Protein AF-0000000086682728 (afdb_homodimer)

InterPro domains:
  IPR001647 DNA-binding HTH domain, TetR-type [PF00440] (8-52)
  IPR001647 DNA-binding HTH domain, TetR-type [PR00455] (8-21)
  IPR001647 DNA-binding HTH domain, TetR-type [PR00455] (29-52)
  IPR001647 DNA-binding HTH domain, TetR-type [PS50977] (2-62)
  IPR009057 Homedomain-like superfamily [SSF46689] (3-69)
  IPR023772 DNA-binding HTH domain, TetR-type, conserved site [PS01081] (20-50)
  IPR036271 Tetracyclin repressor-like, C-terminal domain superfamily [SSF48498] (73-176)
  IPR050109 HTH-type, TetR-like transcriptional regulator [PTHR30055] (3-162)

Radius of gyration: 22.1 Å; Cα contacts (8 Å, |Δi|>4): 496; chains: 2; bounding box: 57×60×45 Å

Organism: NCBI:txid175570

Secondary structure (DSSP, 8-state):
-HHHHHHHHHHHHHHHHHH-TTT--HHHHHHHHT--HHHHTTT-SSHHHHHHHHHHHS-TTHHHHHHHHTPPTTSS-HHHHHHHHHHHHHHHHHHHHHHHHHGGG-HHHHHHHHHHHHHHT-STHHHHHHHHHHHHHHHHTTSS-TT--HHHHHHHHHHHHHHHHHHHTTSS-PPPTHHHHHHTHHHH-/-HHHHHHHHHHHHHHHHHH-TTT--HHHHHHHHT--HHHHTTT-SSHHHHHHHHHHHS-TTHHHHHHHHTPPTTSS-HHHHHHHHHHHHHHHHHHHHHHHHHGGG-HHHHHHHHHHHHHHT-STHHHHHHHHHHHHHHHHTTSS-TT--HHHHHHHHHHHHHHHHHHHTTS--PPPTHHHHHHTHHHH-

Structure (mmCIF, N/CA/C/O backbone):
data_AF-0000000086682728-model_v1
#
loop_
_entity.id
_entity.type
_entity.pdbx_description
1 polymer 'TetR family transcriptional regulator'
#
loop_
_atom_site.group_PDB
_atom_site.id
_atom_site.type_symbol
_atom_site.label_atom_id
_atom_site.label_alt_id
_atom_site.label_comp_id
_atom_site.label_asym_id
_atom_site.label_entity_id
_atom_site.label_seq_id
_atom_site.pdbx_PDB_ins_code
_atom_site.Cartn_x
_atom_site.Cartn_y
_atom_site.Cartn_z
_atom_site.occupancy
_atom_site.B_iso_or_equiv
_atom_site.auth_seq_id
_atom_site.auth_comp_id
_atom_site.auth_asym_id
_atom_site.auth_atom_id
_atom_site.pdbx_PDB_model_num
ATOM 1 N N . MET A 1 1 ? 31.094 -11.422 -17.25 1 45.88 1 MET A N 1
ATOM 2 C CA . MET A 1 1 ? 30.344 -12.07 -16.188 1 45.88 1 MET A CA 1
ATOM 3 C C . MET A 1 1 ? 29.25 -11.156 -15.664 1 45.88 1 MET A C 1
ATOM 5 O O . MET A 1 1 ? 28.109 -11.586 -15.508 1 45.88 1 MET A O 1
ATOM 9 N N . ALA A 1 2 ? 29.578 -9.812 -15.391 1 58.16 2 ALA A N 1
ATOM 10 C CA . ALA A 1 2 ? 28.688 -8.719 -14.992 1 58.16 2 ALA A CA 1
ATOM 11 C C . ALA A 1 2 ? 27.656 -8.43 -16.062 1 58.16 2 ALA A C 1
ATOM 13 O O . ALA A 1 2 ? 26.469 -8.219 -15.758 1 58.16 2 ALA A O 1
ATOM 14 N N . LEU A 1 3 ? 27.938 -8.875 -17.172 1 85.62 3 LEU A N 1
ATOM 15 C CA . LEU A 1 3 ? 27.094 -8.539 -18.312 1 85.62 3 LEU A CA 1
ATOM 16 C C . LEU A 1 3 ? 25.969 -9.555 -18.484 1 85.62 3 LEU A C 1
ATOM 18 O O . LEU A 1 3 ? 24.828 -9.188 -18.75 1 85.62 3 LEU A O 1
ATOM 22 N N . THR A 1 4 ? 26.297 -10.836 -18.125 1 91.44 4 THR A N 1
ATOM 23 C CA . THR A 1 4 ? 25.297 -11.883 -18.297 1 91.44 4 THR A CA 1
ATOM 24 C C . THR A 1 4 ? 24.234 -11.812 -17.203 1 91.44 4 THR A C 1
ATOM 26 O O . THR A 1 4 ? 23.031 -11.953 -17.484 1 91.44 4 THR A O 1
ATOM 29 N N . ARG A 1 5 ? 24.703 -11.508 -16.109 1 93.69 5 ARG A N 1
ATOM 30 C CA . ARG A 1 5 ? 23.766 -11.383 -14.992 1 93.69 5 ARG A CA 1
ATOM 31 C C . ARG A 1 5 ? 22.766 -10.258 -15.219 1 93.69 5 ARG A C 1
ATOM 33 O O . ARG A 1 5 ? 21.578 -10.406 -14.93 1 93.69 5 ARG A O 1
ATOM 40 N N . ASP A 1 6 ? 23.25 -9.211 -15.766 1 94.75 6 ASP A N 1
ATOM 41 C CA . ASP A 1 6 ? 22.406 -8.062 -16.062 1 94.75 6 ASP A CA 1
ATOM 42 C C . ASP A 1 6 ? 21.359 -8.414 -17.141 1 94.75 6 ASP A C 1
ATOM 44 O O . ASP A 1 6 ? 20.203 -8.031 -17.016 1 94.75 6 ASP A O 1
ATOM 48 N N . VAL A 1 7 ? 21.828 -9.133 -18.047 1 95.19 7 VAL A N 1
ATOM 49 C CA . VAL A 1 7 ? 20.922 -9.555 -19.125 1 95.19 7 VAL A CA 1
ATOM 50 C C . VAL A 1 7 ? 19.828 -10.461 -18.547 1 95.19 7 VAL A C 1
ATOM 52 O O . VAL A 1 7 ? 18.672 -10.352 -18.953 1 95.19 7 VAL A O 1
ATOM 55 N N . ILE A 1 8 ? 20.219 -11.273 -17.656 1 96.12 8 ILE A N 1
ATOM 56 C CA . ILE A 1 8 ? 19.266 -12.18 -17.031 1 96.12 8 ILE A CA 1
ATOM 57 C C . ILE A 1 8 ? 18.234 -11.375 -16.234 1 96.12 8 ILE A C 1
ATOM 59 O O . ILE A 1 8 ? 17.031 -11.594 -16.375 1 96.12 8 ILE A O 1
ATOM 63 N N . LEU A 1 9 ? 18.688 -10.422 -15.5 1 95.75 9 LEU A N 1
ATOM 64 C CA . LEU A 1 9 ? 17.781 -9.625 -14.688 1 95.75 9 LEU A CA 1
ATOM 65 C C . LEU A 1 9 ? 16.844 -8.797 -15.555 1 95.75 9 LEU A C 1
ATOM 67 O O . LEU A 1 9 ? 15.648 -8.703 -15.273 1 95.75 9 LEU A O 1
ATOM 71 N N . ASP A 1 10 ? 17.344 -8.25 -16.625 1 95.5 10 ASP A N 1
ATOM 72 C CA . ASP A 1 10 ? 16.516 -7.469 -17.531 1 95.5 10 ASP A CA 1
ATOM 73 C C . ASP A 1 10 ? 15.477 -8.352 -18.219 1 95.5 10 ASP A C 1
ATOM 75 O O . ASP A 1 10 ? 14.312 -7.949 -18.359 1 95.5 10 ASP A O 1
ATOM 79 N N . SER A 1 11 ? 15.859 -9.516 -18.609 1 96.44 11 SER A N 1
ATOM 80 C CA . SER A 1 11 ? 14.953 -10.469 -19.25 1 96.44 11 SER A CA 1
ATOM 81 C C . SER A 1 11 ? 13.898 -10.953 -18.266 1 96.44 11 SER A C 1
ATOM 83 O O . SER A 1 11 ? 12.719 -11.07 -18.609 1 96.44 11 SER A O 1
ATOM 85 N N . ALA A 1 12 ? 14.383 -11.227 -17.062 1 94.75 12 ALA A N 1
ATOM 86 C CA . ALA A 1 12 ? 13.453 -11.672 -16.031 1 94.75 12 ALA A CA 1
ATOM 87 C C . ALA A 1 12 ? 12.391 -10.609 -15.758 1 94.75 12 ALA A C 1
ATOM 89 O O . ALA A 1 12 ? 11.203 -10.922 -15.656 1 94.75 12 ALA A O 1
ATOM 90 N N . LEU A 1 13 ? 12.828 -9.391 -15.656 1 93.19 13 LEU A N 1
ATOM 91 C CA . LEU A 1 13 ? 11.883 -8.297 -15.445 1 93.19 13 LEU A CA 1
ATOM 92 C C . LEU A 1 13 ? 10.836 -8.266 -16.547 1 93.19 13 LEU A C 1
ATOM 94 O O . LEU A 1 13 ? 9.641 -8.133 -16.266 1 93.19 13 LEU A O 1
ATOM 98 N N . ARG A 1 14 ? 11.234 -8.406 -17.719 1 93.5 14 ARG A N 1
ATOM 99 C CA . ARG A 1 14 ? 10.32 -8.391 -18.844 1 93.5 14 ARG A CA 1
ATOM 100 C C . ARG A 1 14 ? 9.312 -9.531 -18.75 1 93.5 14 ARG A C 1
ATOM 102 O O . ARG A 1 14 ? 8.109 -9.32 -18.922 1 93.5 14 ARG A O 1
ATOM 109 N N . VAL A 1 15 ? 9.805 -10.711 -18.5 1 94.12 15 VAL A N 1
ATOM 110 C CA . VAL A 1 15 ? 8.953 -11.898 -18.422 1 94.12 15 VAL A CA 1
ATOM 111 C C . VAL A 1 15 ? 7.969 -11.758 -17.266 1 94.12 15 VAL A C 1
ATOM 113 O O . VAL A 1 15 ? 6.785 -12.062 -17.406 1 94.12 15 VAL A O 1
ATOM 116 N N . ILE A 1 16 ? 8.43 -11.273 -16.156 1 90.38 16 ILE A N 1
ATOM 117 C CA . ILE A 1 16 ? 7.602 -11.117 -14.961 1 90.38 16 ILE A CA 1
ATOM 118 C C . ILE A 1 16 ? 6.512 -10.078 -15.219 1 90.38 16 ILE A C 1
ATOM 120 O O . ILE A 1 16 ? 5.363 -10.266 -14.812 1 90.38 16 ILE A O 1
ATOM 124 N N . ARG A 1 17 ? 6.859 -9.047 -15.883 1 87.31 17 ARG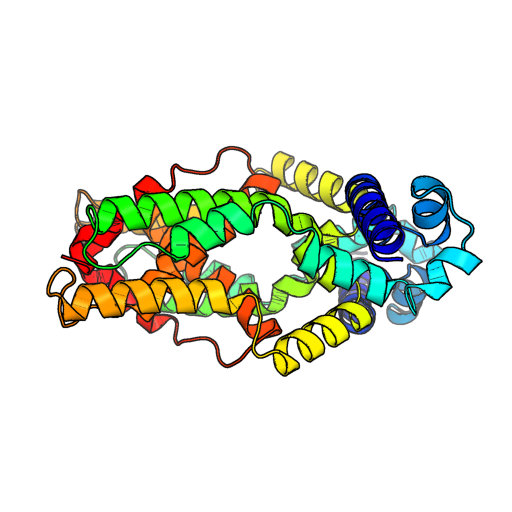 A N 1
ATOM 125 C CA . ARG A 1 17 ? 5.887 -8 -16.203 1 87.31 17 ARG A CA 1
ATOM 126 C C . ARG A 1 17 ? 4.809 -8.523 -17.141 1 87.31 17 ARG A C 1
ATOM 128 O O . ARG A 1 17 ? 3.639 -8.156 -17.016 1 87.31 17 ARG A O 1
ATOM 135 N N . GLU A 1 18 ? 5.188 -9.375 -18.016 1 88.19 18 GLU A N 1
ATOM 136 C CA . GLU A 1 18 ? 4.273 -9.883 -19.031 1 88.19 18 GLU A CA 1
ATOM 137 C C . GLU A 1 18 ? 3.4 -11.008 -18.484 1 88.19 18 GLU A C 1
ATOM 139 O O . GLU A 1 18 ? 2.191 -11.039 -18.719 1 88.19 18 GLU A O 1
ATOM 144 N N . ARG A 1 19 ? 4.016 -11.906 -17.719 1 88.06 19 ARG A N 1
ATOM 145 C CA . ARG A 1 19 ? 3.332 -13.148 -17.344 1 88.06 19 ARG A CA 1
ATOM 146 C C . ARG A 1 19 ? 2.875 -13.109 -15.891 1 88.06 19 ARG A C 1
ATOM 148 O O . ARG A 1 19 ? 1.993 -13.875 -15.492 1 88.06 19 ARG A O 1
ATOM 155 N N . GLY A 1 20 ? 3.531 -12.219 -15.18 1 86.88 20 GLY A N 1
ATOM 156 C CA . GLY A 1 20 ? 3.344 -12.273 -13.734 1 86.88 20 GLY A CA 1
ATOM 157 C C . GLY A 1 20 ? 4.328 -13.195 -13.039 1 86.88 20 GLY A C 1
ATOM 158 O O . GLY A 1 20 ? 4.805 -14.164 -13.641 1 86.88 20 GLY A O 1
ATOM 159 N N . LEU A 1 21 ? 4.551 -12.984 -11.82 1 85.12 21 LEU A N 1
ATOM 160 C CA . LEU A 1 21 ? 5.539 -13.734 -11.055 1 85.12 21 LEU A CA 1
ATOM 161 C C . LEU A 1 21 ? 5.152 -15.203 -10.953 1 85.12 21 LEU A C 1
ATOM 163 O O . LEU A 1 21 ? 6.012 -16.078 -11.047 1 85.12 21 LEU A O 1
ATOM 167 N N . ALA A 1 22 ? 3.912 -15.461 -10.828 1 80.94 22 ALA A N 1
ATOM 168 C CA . ALA A 1 22 ? 3.443 -16.828 -10.609 1 80.94 22 ALA A CA 1
ATOM 169 C C . ALA A 1 22 ? 3.668 -17.688 -11.852 1 80.94 22 ALA A C 1
ATOM 171 O O . ALA A 1 22 ? 3.951 -18.891 -11.734 1 80.94 22 ALA A O 1
ATOM 172 N N . ARG A 1 23 ? 3.705 -17.094 -13.016 1 85.69 23 ARG A N 1
ATOM 173 C CA . ARG A 1 23 ? 3.738 -17.875 -14.25 1 85.69 23 ARG A CA 1
ATOM 174 C C . ARG A 1 23 ? 5.102 -17.766 -14.922 1 85.69 23 ARG A C 1
ATOM 176 O O . ARG A 1 23 ? 5.402 -18.531 -15.844 1 85.69 23 ARG A O 1
ATOM 183 N N . ALA A 1 24 ? 5.848 -16.828 -14.469 1 89.75 24 ALA A N 1
ATOM 184 C CA . ALA A 1 24 ? 7.191 -16.703 -15.031 1 89.75 24 ALA A CA 1
ATOM 185 C C . ALA A 1 24 ? 8.047 -17.922 -14.688 1 89.75 24 ALA A C 1
ATOM 187 O O . ALA A 1 24 ? 8.18 -18.297 -13.523 1 89.75 24 ALA A O 1
ATOM 188 N N . THR A 1 25 ? 8.625 -18.562 -15.742 1 91.5 25 THR A N 1
ATOM 189 C CA . THR A 1 25 ? 9.453 -19.75 -15.523 1 91.5 25 THR A CA 1
ATOM 190 C C . THR A 1 25 ? 10.914 -19.453 -15.852 1 91.5 25 THR A C 1
ATOM 192 O O . THR A 1 25 ? 11.203 -18.516 -16.594 1 91.5 25 THR A O 1
ATOM 195 N N . THR A 1 26 ? 11.734 -20.281 -15.234 1 93.88 26 THR A N 1
ATOM 196 C CA . THR A 1 26 ? 13.156 -20.141 -15.539 1 93.88 26 THR A CA 1
ATOM 197 C C . THR A 1 26 ? 13.43 -20.469 -17 1 93.88 26 THR A C 1
ATOM 199 O O . THR A 1 26 ? 14.328 -19.891 -17.609 1 93.88 26 THR A O 1
ATOM 202 N N . LYS A 1 27 ? 12.609 -21.281 -17.547 1 95.5 27 LYS A N 1
ATOM 203 C CA . LYS A 1 27 ? 12.734 -21.609 -18.953 1 95.5 27 LYS A CA 1
ATOM 204 C C . LYS A 1 27 ? 12.469 -20.391 -19.828 1 95.5 27 LYS A C 1
ATOM 206 O O . LYS A 1 27 ? 13.242 -20.078 -20.734 1 95.5 27 LYS A O 1
ATOM 211 N N . GLU A 1 28 ? 11.438 -19.688 -19.562 1 95.88 28 GLU A N 1
ATOM 212 C CA . GLU A 1 28 ? 11.07 -18.484 -20.328 1 95.88 28 GLU A CA 1
ATOM 213 C C . GLU A 1 28 ? 12.109 -17.375 -20.141 1 95.88 28 GLU A C 1
ATOM 215 O O . GLU A 1 28 ? 12.43 -16.656 -21.078 1 95.88 28 GLU A O 1
ATOM 220 N N . ILE A 1 29 ? 12.594 -17.234 -18.906 1 96.38 29 ILE A N 1
ATOM 221 C CA . ILE A 1 29 ? 13.586 -16.203 -18.594 1 96.38 29 ILE A CA 1
ATOM 222 C C . ILE A 1 29 ? 14.883 -16.516 -19.344 1 96.38 29 ILE A C 1
ATOM 224 O O . ILE A 1 29 ? 15.484 -15.617 -19.938 1 96.38 29 ILE A O 1
ATOM 228 N N . ALA A 1 30 ? 15.258 -17.797 -19.312 1 96.94 30 ALA A N 1
ATOM 229 C CA . ALA A 1 30 ? 16.453 -18.219 -20.031 1 96.94 30 ALA A CA 1
ATOM 230 C C . ALA A 1 30 ? 16.312 -17.938 -21.531 1 96.94 30 ALA A C 1
ATOM 232 O O . ALA A 1 30 ? 17.203 -17.375 -22.156 1 96.94 30 ALA A O 1
ATOM 233 N N . LYS A 1 31 ? 15.203 -18.297 -22.047 1 97.06 31 LYS A N 1
ATOM 234 C CA . LYS A 1 31 ? 14.938 -18.078 -23.453 1 97.06 31 LYS A CA 1
ATOM 235 C C . LYS A 1 31 ? 15 -16.578 -23.797 1 97.06 31 LYS A C 1
ATOM 237 O O . LYS A 1 31 ? 15.617 -16.203 -24.797 1 97.06 31 LYS A O 1
ATOM 242 N N . ALA A 1 32 ? 14.383 -15.789 -23.031 1 96.19 32 ALA A N 1
ATOM 243 C CA . ALA A 1 32 ? 14.375 -14.344 -23.234 1 96.19 32 ALA A CA 1
ATOM 244 C C . ALA A 1 32 ? 15.789 -13.773 -23.156 1 96.19 32 ALA A C 1
ATOM 246 O O . ALA A 1 32 ? 16.094 -12.773 -23.812 1 96.19 32 ALA A O 1
ATOM 247 N N . ALA A 1 33 ? 16.641 -14.43 -22.359 1 96.31 33 ALA A N 1
ATOM 248 C CA . ALA A 1 33 ? 18.016 -13.969 -22.156 1 96.31 33 ALA A CA 1
ATOM 249 C C . ALA A 1 33 ? 18.953 -14.562 -23.203 1 96.31 33 ALA A C 1
ATOM 251 O O . ALA A 1 33 ? 20.125 -14.227 -23.25 1 96.31 33 ALA A O 1
ATOM 252 N N . GLY A 1 34 ? 18.453 -15.492 -23.984 1 96.38 34 GLY A N 1
ATOM 253 C CA . GLY A 1 34 ? 19.281 -16.156 -24.969 1 96.38 34 GLY A CA 1
ATOM 254 C C . GLY A 1 34 ? 20.234 -17.172 -24.375 1 96.38 34 GLY A C 1
ATOM 255 O O . GLY A 1 34 ? 21.359 -17.344 -24.859 1 96.38 34 GLY A O 1
ATOM 256 N N . LEU A 1 35 ? 19.75 -17.719 -23.312 1 96.44 35 LEU A N 1
ATOM 257 C CA . LEU A 1 35 ? 20.578 -18.672 -22.594 1 96.44 35 LEU A CA 1
ATOM 258 C C . LEU A 1 35 ? 19.859 -20 -22.422 1 96.44 35 LEU A C 1
ATOM 260 O O . LEU A 1 35 ? 18.641 -20.078 -22.594 1 96.44 35 LEU A O 1
ATOM 264 N N . SER A 1 36 ? 20.719 -21 -22.094 1 94.94 36 SER A N 1
ATOM 265 C CA . SER A 1 36 ? 20.125 -22.25 -21.594 1 94.94 36 SER A CA 1
ATOM 266 C C . SER A 1 36 ? 19.734 -22.125 -20.125 1 94.94 36 SER A C 1
ATOM 268 O O . SER A 1 36 ? 20.234 -21.25 -19.422 1 94.94 36 SER A O 1
ATOM 270 N N . GLU A 1 37 ? 18.828 -22.922 -19.719 1 93.94 37 GLU A N 1
ATOM 271 C CA . GLU A 1 37 ? 18.469 -22.953 -18.312 1 93.94 37 GLU A CA 1
ATOM 272 C C . GLU A 1 37 ? 19.672 -23.266 -17.438 1 93.94 37 GLU A C 1
ATOM 274 O O . GLU A 1 37 ? 19.797 -22.734 -16.328 1 93.94 37 GLU A O 1
ATOM 279 N N . ALA A 1 38 ? 20.578 -24.125 -17.953 1 93.75 38 ALA A N 1
ATOM 280 C CA . ALA A 1 38 ? 21.797 -24.484 -17.219 1 93.75 38 ALA A CA 1
ATOM 281 C C . ALA A 1 38 ? 22.672 -23.25 -17 1 93.75 38 ALA A C 1
ATOM 283 O O . ALA A 1 38 ? 23.234 -23.047 -15.922 1 93.75 38 ALA A O 1
ATOM 284 N N . ALA A 1 39 ? 22.828 -22.516 -17.969 1 93.75 39 ALA A N 1
ATOM 285 C CA . ALA A 1 39 ? 23.625 -21.297 -17.906 1 93.75 39 ALA A CA 1
ATOM 286 C C . ALA A 1 39 ? 23.031 -20.297 -16.922 1 93.75 39 ALA A C 1
ATOM 288 O O . ALA A 1 39 ? 23.766 -19.578 -16.234 1 93.75 39 ALA A O 1
ATOM 289 N N . LEU A 1 40 ? 21.672 -20.219 -16.922 1 94.38 40 LEU A N 1
ATOM 290 C CA . LEU A 1 40 ? 20.969 -19.344 -16 1 94.38 40 LEU A CA 1
ATOM 291 C C . LEU A 1 40 ? 21.344 -19.656 -14.562 1 94.38 40 LEU A C 1
ATOM 293 O O . LEU A 1 40 ? 21.578 -18.75 -13.766 1 94.38 40 LEU A O 1
ATOM 297 N N . TYR A 1 41 ? 21.547 -20.906 -14.281 1 92.31 41 TYR A N 1
ATOM 298 C CA . TYR A 1 41 ? 21.75 -21.344 -12.914 1 92.31 41 TYR A CA 1
ATOM 299 C C . TYR A 1 41 ? 23.219 -21.234 -12.516 1 92.31 41 TYR A C 1
ATOM 301 O O . TYR A 1 41 ? 23.578 -21.453 -11.359 1 92.31 41 TYR A O 1
ATOM 309 N N . LYS A 1 42 ? 24.094 -20.906 -13.414 1 94.31 42 LYS A N 1
ATOM 310 C CA . LYS A 1 42 ? 25.469 -20.531 -13.086 1 94.31 42 LYS A CA 1
ATOM 311 C C . LYS A 1 42 ? 25.516 -19.188 -12.367 1 94.31 42 LYS A C 1
ATOM 313 O O . LYS A 1 42 ? 26.469 -18.891 -11.641 1 94.31 42 LYS A O 1
ATOM 318 N N . HIS A 1 43 ? 24.469 -18.469 -12.562 1 94.06 43 HIS A N 1
ATOM 319 C CA . HIS A 1 43 ? 24.453 -17.109 -12.023 1 94.06 43 HIS A CA 1
ATOM 320 C C . HIS A 1 43 ? 23.469 -16.969 -10.875 1 94.06 43 HIS A C 1
ATOM 322 O O . HIS A 1 43 ? 23.625 -16.109 -10.008 1 94.06 43 HIS A O 1
ATOM 328 N N . PHE A 1 44 ? 22.438 -17.766 -10.945 1 94.12 44 PHE A N 1
ATOM 329 C CA . PHE A 1 44 ? 21.422 -17.719 -9.906 1 94.12 44 PHE A CA 1
ATOM 330 C C . PHE A 1 44 ? 21.094 -19.109 -9.391 1 94.12 44 PHE A C 1
ATOM 332 O O . PHE A 1 44 ? 20.984 -20.062 -10.172 1 94.12 44 PHE A O 1
ATOM 339 N N . THR A 1 45 ? 20.891 -19.203 -8.102 1 90.19 45 THR A N 1
ATOM 340 C CA . THR A 1 45 ? 20.703 -20.484 -7.445 1 90.19 45 THR A CA 1
ATOM 341 C C . THR A 1 45 ? 19.297 -21.031 -7.738 1 90.19 45 THR A C 1
ATOM 343 O O . THR A 1 45 ? 19.109 -22.25 -7.824 1 90.19 45 THR A O 1
ATOM 346 N N . ASP A 1 46 ? 18.312 -20.203 -7.832 1 87.5 46 ASP A N 1
ATOM 347 C CA . ASP A 1 46 ? 16.922 -20.609 -8.062 1 87.5 46 ASP A CA 1
ATOM 348 C C . ASP A 1 46 ? 16.078 -19.438 -8.547 1 87.5 46 ASP A C 1
ATOM 350 O O . ASP A 1 46 ? 16.594 -18.328 -8.727 1 87.5 46 ASP A O 1
ATOM 354 N N . LYS A 1 47 ? 14.883 -19.656 -8.836 1 86.25 47 LYS A N 1
ATOM 355 C CA . LYS A 1 47 ? 13.945 -18.656 -9.344 1 86.25 47 LYS A CA 1
ATOM 356 C C . LYS A 1 47 ? 13.758 -17.516 -8.344 1 86.25 47 LYS A C 1
ATOM 358 O O . LYS A 1 47 ? 13.672 -16.359 -8.734 1 86.25 47 LYS A O 1
ATOM 363 N N . ALA A 1 48 ? 13.773 -17.875 -7.051 1 85.38 48 ALA A N 1
ATOM 364 C CA . ALA A 1 48 ? 13.602 -16.844 -6.016 1 85.38 48 ALA A CA 1
ATOM 365 C C . ALA A 1 48 ? 14.75 -15.844 -6.043 1 85.38 48 ALA A C 1
ATOM 367 O O . ALA A 1 48 ? 14.523 -14.633 -5.918 1 85.38 48 ALA A O 1
ATOM 368 N N . ALA A 1 49 ? 15.875 -16.328 -6.273 1 88.88 49 ALA A N 1
ATOM 369 C CA . ALA A 1 49 ? 17.047 -15.469 -6.328 1 88.88 49 ALA A CA 1
ATOM 370 C C . ALA A 1 49 ? 16.984 -14.523 -7.523 1 88.88 49 ALA A C 1
ATOM 372 O O . ALA A 1 49 ? 17.406 -13.367 -7.434 1 88.88 49 ALA A O 1
ATOM 373 N N . ILE A 1 50 ? 16.469 -15.023 -8.586 1 91.62 50 ILE A N 1
ATOM 374 C CA . ILE A 1 50 ? 16.297 -14.188 -9.773 1 91.62 50 ILE A CA 1
ATOM 375 C C . ILE A 1 50 ? 15.312 -13.062 -9.477 1 91.62 50 ILE A C 1
ATOM 377 O O . ILE A 1 50 ? 15.586 -11.898 -9.758 1 91.62 50 ILE A O 1
ATOM 381 N N . PHE A 1 51 ? 14.234 -13.375 -8.898 1 88.12 51 PHE A N 1
ATOM 382 C CA . PHE A 1 51 ? 13.195 -12.398 -8.609 1 88.12 51 PHE A CA 1
ATOM 383 C C . PHE A 1 51 ? 13.703 -11.352 -7.617 1 88.12 51 PHE A C 1
ATOM 385 O O . PHE A 1 51 ? 13.453 -10.156 -7.785 1 88.12 51 PHE A O 1
ATOM 392 N N . LEU A 1 52 ? 14.406 -11.805 -6.641 1 86.69 52 LEU A N 1
ATOM 393 C CA . LEU A 1 52 ? 14.969 -10.891 -5.656 1 86.69 52 LEU A CA 1
ATOM 394 C C . LEU A 1 52 ? 15.977 -9.953 -6.305 1 86.69 52 LEU A C 1
ATOM 396 O O . LEU A 1 52 ? 16.031 -8.766 -5.973 1 86.69 52 LEU A O 1
ATOM 400 N N . GLY A 1 53 ? 16.688 -10.477 -7.227 1 88.5 53 GLY A N 1
ATOM 401 C CA . GLY A 1 53 ? 17.609 -9.641 -7.988 1 88.5 53 GLY A CA 1
ATOM 402 C C . GLY A 1 53 ? 16.891 -8.562 -8.789 1 88.5 53 GLY A C 1
ATOM 403 O O . GLY A 1 53 ? 17.344 -7.406 -8.812 1 88.5 53 GLY A O 1
ATOM 404 N N . VAL A 1 54 ? 15.812 -8.969 -9.453 1 90.12 54 VAL A N 1
ATOM 405 C CA . VAL A 1 54 ? 15.016 -8.008 -10.211 1 90.12 54 VAL A CA 1
ATOM 406 C C . VAL A 1 54 ? 14.492 -6.918 -9.273 1 90.12 54 VAL A C 1
ATOM 408 O O . VAL A 1 54 ? 14.648 -5.727 -9.555 1 90.12 54 VAL A O 1
ATOM 411 N N . LEU A 1 55 ? 13.953 -7.301 -8.164 1 86.06 55 LEU A N 1
ATOM 412 C CA . LEU A 1 55 ? 13.367 -6.375 -7.203 1 86.06 55 LEU A CA 1
ATOM 413 C C . LEU A 1 55 ? 14.414 -5.406 -6.672 1 86.06 55 LEU A C 1
ATOM 415 O O . LEU A 1 55 ? 14.156 -4.207 -6.551 1 86.06 55 LEU A O 1
ATOM 419 N N . GLN A 1 56 ? 15.594 -5.832 -6.461 1 84.5 56 GLN A N 1
ATOM 420 C CA . GLN A 1 56 ? 16.625 -5.047 -5.801 1 84.5 56 GLN A CA 1
ATOM 421 C C . GLN A 1 56 ? 17.391 -4.188 -6.809 1 84.5 56 GLN A C 1
ATOM 423 O O . GLN A 1 56 ? 17.828 -3.086 -6.477 1 84.5 56 GLN A O 1
ATOM 428 N N . GLU A 1 57 ? 17.453 -4.684 -8.055 1 88.44 57 GLU A N 1
ATOM 429 C CA . GLU A 1 57 ? 18.406 -4.051 -8.945 1 88.44 57 GLU A CA 1
ATOM 430 C C . GLU A 1 57 ? 17.719 -3.455 -10.172 1 88.44 57 GLU A C 1
ATOM 432 O O . GLU A 1 57 ? 18.312 -2.65 -10.891 1 88.44 57 GLU A O 1
ATOM 437 N N . ARG A 1 58 ? 16.531 -3.883 -10.422 1 87.25 58 ARG A N 1
ATOM 438 C CA . ARG A 1 58 ? 15.867 -3.426 -11.641 1 87.25 58 ARG A CA 1
ATOM 439 C C . ARG A 1 58 ? 14.578 -2.68 -11.32 1 87.25 58 ARG A C 1
ATOM 441 O O . ARG A 1 58 ? 13.727 -2.492 -12.195 1 87.25 58 ARG A O 1
ATOM 448 N N . SER A 1 59 ? 14.461 -2.311 -10.055 1 84.25 59 SER A N 1
ATOM 449 C CA . SER A 1 59 ? 13.266 -1.548 -9.688 1 84.25 59 SER A CA 1
ATOM 450 C C . SER A 1 59 ? 13.227 -0.208 -10.414 1 84.25 59 SER A C 1
ATOM 452 O O . SER A 1 59 ? 14.086 0.648 -10.203 1 84.25 59 SER A O 1
ATOM 454 N N . PRO A 1 60 ? 12.266 0 -11.25 1 81 60 PRO A N 1
ATOM 455 C CA . PRO A 1 60 ? 12.18 1.271 -11.977 1 81 60 PRO A CA 1
ATOM 456 C C . PRO A 1 60 ? 11.875 2.453 -11.055 1 81 60 PRO A C 1
ATOM 458 O O . PRO A 1 60 ? 11.125 2.311 -10.086 1 81 60 PRO A O 1
ATOM 461 N N . GLY A 1 61 ? 12.461 3.57 -11.367 1 84.69 61 GLY A N 1
ATOM 462 C CA . GLY A 1 61 ? 12.133 4.797 -10.656 1 84.69 61 GLY A CA 1
ATOM 463 C C . GLY A 1 61 ? 12.898 4.957 -9.352 1 84.69 61 GLY A C 1
ATOM 464 O O . GLY A 1 61 ? 12.695 5.93 -8.625 1 84.69 61 GLY A O 1
ATOM 465 N N . PHE A 1 62 ? 13.773 4 -9.055 1 87.81 62 PHE A N 1
ATOM 466 C CA . PHE A 1 62 ? 14.492 4.082 -7.789 1 87.81 62 PHE A CA 1
ATOM 467 C C . PHE A 1 62 ? 15.477 5.246 -7.805 1 87.81 62 PHE A C 1
ATOM 469 O O . PHE A 1 62 ? 15.594 5.984 -6.82 1 87.81 62 PHE A O 1
ATOM 476 N N . ARG A 1 63 ? 16.156 5.441 -8.906 1 89.94 63 ARG A N 1
ATOM 477 C CA . ARG A 1 63 ? 17.188 6.473 -8.992 1 89.94 63 ARG A CA 1
ATOM 478 C C . ARG A 1 63 ? 16.594 7.863 -8.836 1 89.94 63 ARG A C 1
ATOM 480 O O . ARG A 1 63 ? 17.047 8.656 -8.008 1 89.94 63 ARG A O 1
ATOM 487 N N . PRO A 1 64 ? 15.508 8.18 -9.57 1 93.75 64 PRO A N 1
ATOM 488 C CA . PRO A 1 64 ? 14.891 9.492 -9.352 1 93.75 64 PRO A CA 1
ATOM 489 C C . PRO A 1 64 ? 14.445 9.703 -7.906 1 93.75 64 PRO A C 1
ATOM 491 O O . PRO A 1 64 ? 14.586 10.805 -7.371 1 93.75 64 PRO A O 1
ATOM 494 N N . LEU A 1 65 ? 13.93 8.688 -7.27 1 95.94 65 LEU A N 1
ATOM 495 C CA . LEU A 1 65 ? 13.508 8.805 -5.879 1 95.94 65 LEU A CA 1
ATOM 496 C C . LEU A 1 65 ? 14.703 9.023 -4.965 1 95.94 65 LEU A C 1
ATOM 498 O O . LEU A 1 65 ? 14.68 9.898 -4.098 1 95.94 65 LEU A O 1
ATOM 502 N N . ARG A 1 66 ? 15.727 8.242 -5.195 1 94.75 66 ARG A N 1
ATOM 503 C CA . ARG A 1 66 ? 16.953 8.398 -4.422 1 94.75 66 ARG A CA 1
ATOM 504 C C . ARG A 1 66 ? 17.516 9.812 -4.562 1 94.75 66 ARG A C 1
ATOM 506 O O . ARG A 1 66 ? 17.906 10.43 -3.572 1 94.75 66 ARG A O 1
ATOM 513 N N . ASP A 1 67 ? 17.516 10.328 -5.766 1 95.62 67 ASP A N 1
ATOM 514 C CA . ASP A 1 67 ? 18.031 11.672 -6.027 1 95.62 67 ASP A CA 1
ATOM 515 C C . ASP A 1 67 ? 17.172 12.727 -5.332 1 95.62 67 ASP A C 1
ATOM 517 O O . ASP A 1 67 ? 17.703 13.688 -4.766 1 95.62 67 ASP A O 1
ATOM 521 N N . ALA A 1 68 ? 15.867 12.547 -5.371 1 96.94 68 ALA A N 1
ATOM 522 C CA . ALA A 1 68 ? 14.969 13.484 -4.711 1 96.94 68 ALA A CA 1
ATOM 523 C C . ALA A 1 68 ? 15.188 13.492 -3.201 1 96.94 68 ALA A C 1
ATOM 525 O O . ALA A 1 68 ? 15.133 14.547 -2.562 1 96.94 68 ALA A O 1
ATOM 526 N N . LEU A 1 69 ? 15.492 12.32 -2.646 1 97.25 69 LEU A N 1
ATOM 527 C CA . LEU A 1 69 ? 15.664 12.18 -1.205 1 97.25 69 LEU A CA 1
ATOM 528 C C . LEU A 1 69 ? 17.031 12.688 -0.768 1 97.25 69 LEU A C 1
ATOM 530 O O . LEU A 1 69 ? 17.266 12.922 0.42 1 97.25 69 LEU A O 1
ATOM 534 N N . ALA A 1 70 ? 17.922 12.844 -1.703 1 96.44 70 ALA A N 1
ATOM 535 C CA . ALA A 1 70 ? 19.281 13.266 -1.411 1 96.44 70 ALA A CA 1
ATOM 536 C C . ALA A 1 70 ? 19.406 14.789 -1.433 1 96.44 70 ALA A C 1
ATOM 538 O O . ALA A 1 70 ? 20.516 15.336 -1.378 1 96.44 70 ALA A O 1
ATOM 539 N N . VAL A 1 71 ? 18.297 15.477 -1.539 1 96.19 71 VAL A N 1
ATOM 540 C CA . VAL A 1 71 ? 18.297 16.938 -1.562 1 96.19 71 VAL A CA 1
ATOM 541 C C . VAL A 1 71 ? 19 17.484 -0.319 1 96.19 71 VAL A C 1
ATOM 543 O O . VAL A 1 71 ? 18.828 16.938 0.778 1 96.19 71 VAL A O 1
ATOM 546 N N . ARG A 1 72 ? 19.734 18.516 -0.489 1 96.12 72 ARG A N 1
ATOM 547 C CA . ARG A 1 72 ? 20.484 19.125 0.603 1 96.12 72 ARG A CA 1
ATO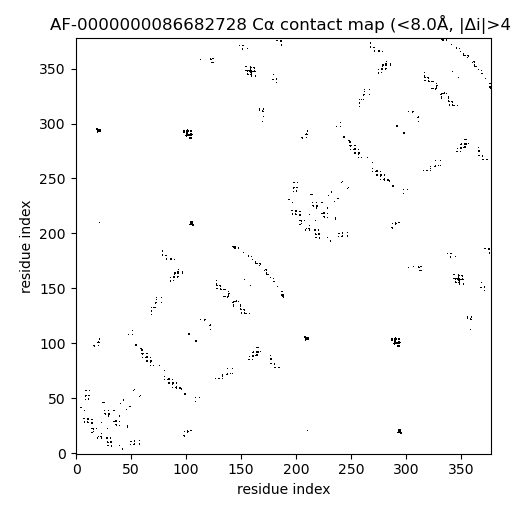M 548 C C . ARG A 1 72 ? 19.578 19.984 1.474 1 96.12 72 ARG A C 1
ATOM 550 O O . ARG A 1 72 ? 18.922 20.906 0.977 1 96.12 72 ARG A O 1
ATOM 557 N N . PRO A 1 73 ? 19.562 19.641 2.746 1 97.62 73 PRO A N 1
ATOM 558 C CA . PRO A 1 73 ? 18.812 20.547 3.621 1 97.62 73 PRO A CA 1
ATOM 559 C C . PRO A 1 73 ? 19.266 22 3.482 1 97.62 73 PRO A C 1
ATOM 561 O O . PRO A 1 73 ? 20.453 22.266 3.316 1 97.62 73 PRO A O 1
ATOM 564 N N . GLY A 1 74 ? 18.359 22.875 3.553 1 97.62 74 GLY A N 1
ATOM 565 C CA . GLY A 1 74 ? 18.672 24.281 3.434 1 97.62 74 GLY A CA 1
ATOM 566 C C . GLY A 1 74 ? 18.578 24.797 2.008 1 97.62 74 GLY A C 1
ATOM 567 O O . GLY A 1 74 ? 18.656 26 1.771 1 97.62 74 GLY A O 1
ATOM 568 N N . SER A 1 75 ? 18.359 23.844 1.073 1 96.88 75 SER A N 1
ATOM 569 C CA . SER A 1 75 ? 18.266 24.219 -0.332 1 96.88 75 SER A CA 1
ATOM 570 C C . SER A 1 75 ? 16.812 24.312 -0.79 1 96.88 75 SER A C 1
ATOM 572 O O . SER A 1 75 ? 15.977 23.531 -0.361 1 96.88 75 SER A O 1
ATOM 574 N N . ALA A 1 76 ? 16.5 25.359 -1.628 1 96.75 76 ALA A N 1
ATOM 575 C CA . ALA A 1 76 ? 15.148 25.562 -2.141 1 96.75 76 ALA A CA 1
ATOM 576 C C . ALA A 1 76 ? 14.141 25.688 -1 1 96.75 76 ALA A C 1
ATOM 578 O O . ALA A 1 76 ? 14.5 26.094 0.108 1 96.75 76 ALA A O 1
ATOM 579 N N . THR A 1 77 ? 12.883 25.562 -1.321 1 97.5 77 THR A N 1
ATOM 580 C CA . THR A 1 77 ? 11.875 25.594 -0.267 1 97.5 77 THR A CA 1
ATOM 581 C C . THR A 1 77 ? 11.547 24.188 0.221 1 97.5 77 THR A C 1
ATOM 583 O O . THR A 1 77 ? 11.586 23.234 -0.556 1 97.5 77 THR A O 1
ATOM 586 N N . VAL A 1 78 ? 11.266 24.062 1.481 1 98.19 78 VAL A N 1
ATOM 587 C CA . VAL A 1 78 ? 10.883 22.781 2.045 1 98.19 78 VAL A CA 1
ATOM 588 C C . VAL A 1 78 ? 9.672 22.219 1.304 1 98.19 78 VAL A C 1
ATOM 590 O O . VAL A 1 78 ? 9.648 21.047 0.934 1 98.19 78 VAL A O 1
ATOM 593 N N . ALA A 1 79 ? 8.688 23.078 1.044 1 97 79 ALA A N 1
ATOM 594 C CA . ALA A 1 79 ? 7.48 22.672 0.342 1 97 79 ALA A CA 1
ATOM 595 C C . ALA A 1 79 ? 7.805 22.156 -1.06 1 97 79 ALA A C 1
ATOM 597 O O . ALA A 1 79 ? 7.262 21.141 -1.5 1 97 79 ALA A O 1
ATOM 598 N N . GLY A 1 80 ? 8.648 22.859 -1.762 1 97.25 80 GLY A N 1
ATOM 599 C CA . GLY A 1 80 ? 9.07 22.438 -3.086 1 97.25 80 GLY A CA 1
ATOM 600 C C . GLY A 1 80 ? 9.789 21.094 -3.076 1 97.25 80 GLY A C 1
ATOM 601 O O . GLY A 1 80 ? 9.531 20.234 -3.922 1 97.25 80 GLY A O 1
ATOM 602 N N . ASN A 1 81 ? 10.719 20.922 -2.123 1 98.19 81 ASN A N 1
ATOM 603 C CA . ASN A 1 81 ? 11.438 19.672 -1.985 1 98.19 81 ASN A CA 1
ATOM 604 C C . ASN A 1 81 ? 10.5 18.516 -1.656 1 98.19 81 ASN A C 1
ATOM 606 O O . ASN A 1 81 ? 10.617 17.422 -2.223 1 98.19 81 ASN A O 1
ATOM 610 N N . LEU A 1 82 ? 9.531 18.766 -0.763 1 98.38 82 LEU A N 1
ATOM 611 C CA . LEU A 1 82 ? 8.547 17.75 -0.411 1 98.38 82 LEU A CA 1
ATOM 612 C C . LEU A 1 82 ? 7.727 17.344 -1.629 1 98.38 82 LEU A C 1
ATOM 614 O O . LEU A 1 82 ? 7.457 16.156 -1.833 1 98.38 82 LEU A O 1
ATOM 618 N N . THR A 1 83 ? 7.363 18.297 -2.436 1 97.94 83 THR A N 1
ATOM 619 C CA . THR A 1 83 ? 6.586 18.016 -3.637 1 97.94 83 THR A CA 1
ATOM 620 C C . THR A 1 83 ? 7.395 17.172 -4.621 1 97.94 83 THR A C 1
ATOM 622 O O . THR A 1 83 ? 6.887 16.203 -5.184 1 97.94 83 THR A O 1
ATOM 625 N N . ALA A 1 84 ? 8.656 17.5 -4.809 1 97.62 84 ALA A N 1
ATOM 626 C CA . ALA A 1 84 ? 9.523 16.734 -5.695 1 97.62 84 ALA A CA 1
ATOM 627 C C . ALA A 1 84 ? 9.68 15.297 -5.207 1 97.62 84 ALA A C 1
ATOM 629 O O . ALA A 1 84 ? 9.641 14.352 -6.004 1 97.62 84 ALA A O 1
ATOM 630 N N . ILE A 1 85 ? 9.852 15.148 -3.939 1 98.12 85 ILE A N 1
ATOM 631 C CA . ILE A 1 85 ? 9.984 13.82 -3.346 1 98.12 85 ILE A CA 1
ATOM 632 C C . ILE A 1 85 ? 8.688 13.039 -3.525 1 98.12 85 ILE A C 1
ATOM 634 O O . ILE A 1 85 ? 8.711 11.867 -3.91 1 98.12 85 ILE A O 1
ATOM 638 N N . ALA A 1 86 ? 7.559 13.703 -3.266 1 98.19 86 ALA A N 1
ATOM 639 C CA . ALA A 1 86 ? 6.258 13.055 -3.402 1 98.19 86 ALA A CA 1
ATOM 640 C C . ALA A 1 86 ? 6.02 12.602 -4.84 1 98.19 86 ALA A C 1
ATOM 642 O O . ALA A 1 86 ? 5.508 11.508 -5.078 1 98.19 86 ALA A O 1
ATOM 643 N N . VAL A 1 87 ? 6.375 13.414 -5.785 1 97 87 VAL A N 1
ATOM 644 C CA . VAL A 1 87 ? 6.215 13.086 -7.195 1 97 87 VAL A CA 1
ATOM 645 C C . VAL A 1 87 ? 7.086 11.883 -7.551 1 97 87 VAL A C 1
ATOM 647 O O . VAL A 1 87 ? 6.613 10.922 -8.164 1 97 87 VAL A O 1
ATOM 650 N N . ALA A 1 88 ? 8.336 11.883 -7.148 1 96.75 88 ALA A N 1
ATOM 651 C CA . ALA A 1 88 ? 9.258 10.781 -7.414 1 96.75 88 ALA A CA 1
ATOM 652 C C . ALA A 1 88 ? 8.789 9.5 -6.73 1 96.75 88 ALA A C 1
ATOM 654 O O . ALA A 1 88 ? 8.852 8.422 -7.316 1 96.75 88 ALA A O 1
ATOM 655 N N . ALA A 1 89 ? 8.32 9.648 -5.508 1 97.12 89 ALA A N 1
ATOM 656 C CA . ALA A 1 89 ? 7.832 8.5 -4.758 1 97.12 89 ALA A CA 1
ATOM 657 C C . ALA A 1 89 ? 6.609 7.879 -5.434 1 97.12 89 ALA A C 1
ATOM 659 O O . ALA A 1 89 ? 6.516 6.66 -5.57 1 97.12 89 ALA A O 1
ATOM 660 N N . SER A 1 90 ? 5.68 8.742 -5.859 1 95.75 90 SER A N 1
ATOM 661 C CA . SER A 1 90 ? 4.48 8.266 -6.535 1 95.75 90 SER A CA 1
ATOM 662 C C . SER A 1 90 ? 4.828 7.48 -7.797 1 95.75 90 SER A C 1
ATOM 664 O O . SER A 1 90 ? 4.266 6.414 -8.047 1 95.75 90 SER A O 1
ATOM 666 N N . ALA A 1 91 ? 5.742 7.965 -8.547 1 93.19 91 ALA A N 1
ATOM 667 C CA . ALA A 1 91 ? 6.18 7.281 -9.766 1 93.19 91 ALA A CA 1
ATOM 668 C C . ALA A 1 91 ? 6.84 5.945 -9.438 1 93.19 91 ALA A C 1
ATOM 670 O O . ALA A 1 91 ? 6.543 4.93 -10.07 1 93.19 91 ALA A O 1
ATOM 671 N N . PHE A 1 92 ? 7.664 5.941 -8.477 1 94.19 92 PHE A N 1
ATOM 672 C CA . PHE A 1 92 ? 8.375 4.746 -8.039 1 94.19 92 PHE A CA 1
ATOM 673 C C . PHE A 1 92 ? 7.391 3.678 -7.57 1 94.19 92 PHE A C 1
ATOM 675 O O . PHE A 1 92 ? 7.461 2.527 -8.008 1 94.19 92 PHE A O 1
ATOM 682 N N . TYR A 1 93 ? 6.484 4.055 -6.703 1 94.06 93 TYR A N 1
ATOM 683 C CA . TYR A 1 93 ? 5.508 3.105 -6.18 1 94.06 93 TYR A CA 1
ATOM 684 C C . TYR A 1 93 ? 4.609 2.58 -7.289 1 94.06 93 TYR A C 1
ATOM 686 O O . TYR A 1 93 ? 4.316 1.383 -7.352 1 94.06 93 TYR A O 1
ATOM 694 N N . GLY A 1 94 ? 4.152 3.455 -8.133 1 90.5 94 GLY A N 1
ATOM 695 C CA . GLY A 1 94 ? 3.297 3.055 -9.242 1 90.5 94 GLY A CA 1
ATOM 696 C C . GLY A 1 94 ? 3.93 2.006 -10.133 1 90.5 94 GLY A C 1
ATOM 697 O O . GLY A 1 94 ? 3.27 1.046 -10.539 1 90.5 94 GLY A O 1
ATOM 698 N N . GLU A 1 95 ? 5.184 2.102 -10.352 1 87.81 95 GLU A N 1
ATOM 699 C CA . GLU A 1 95 ? 5.891 1.204 -11.258 1 87.81 95 GLU A CA 1
ATOM 700 C C . GLU A 1 95 ? 6.23 -0.119 -10.578 1 87.81 95 GLU A C 1
ATOM 702 O O . GLU A 1 95 ? 6.359 -1.149 -11.242 1 87.81 95 GLU A O 1
ATOM 707 N N . ASN A 1 96 ? 6.289 -0.08 -9.281 1 90 96 ASN A N 1
ATOM 708 C CA . ASN A 1 96 ? 6.863 -1.243 -8.617 1 90 96 ASN A CA 1
ATOM 709 C C . ASN A 1 96 ? 5.797 -2.053 -7.879 1 90 96 ASN A C 1
ATOM 711 O O . ASN A 1 96 ? 6.047 -3.189 -7.473 1 90 96 ASN A O 1
ATOM 715 N N . PHE A 1 97 ? 4.602 -1.608 -7.789 1 87 97 PHE A N 1
ATOM 716 C CA . PHE A 1 97 ? 3.572 -2.283 -7.008 1 87 97 PHE A CA 1
ATOM 717 C C . PHE A 1 97 ? 3.322 -3.689 -7.543 1 87 97 PHE A C 1
ATOM 719 O O . PHE A 1 97 ? 3.262 -4.648 -6.773 1 87 97 PHE A O 1
ATOM 726 N N . PRO A 1 98 ? 3.268 -3.891 -8.852 1 84.06 98 PRO A N 1
ATOM 727 C CA . PRO A 1 98 ? 3.047 -5.258 -9.328 1 84.06 98 PRO A CA 1
ATOM 728 C C . PRO A 1 98 ? 4.168 -6.211 -8.922 1 84.06 98 PRO A C 1
ATOM 730 O O . PRO A 1 98 ? 3.914 -7.379 -8.617 1 84.06 98 PRO A O 1
ATOM 733 N N . LEU A 1 99 ? 5.355 -5.715 -8.898 1 85.81 99 LEU A N 1
ATOM 734 C CA . LEU A 1 99 ? 6.488 -6.547 -8.508 1 85.81 99 LEU A CA 1
ATOM 735 C C . LEU A 1 99 ? 6.457 -6.84 -7.012 1 85.81 99 LEU A C 1
ATOM 737 O O . LEU A 1 99 ? 6.504 -8 -6.602 1 85.81 99 LEU A O 1
ATOM 741 N N . VAL A 1 100 ? 6.273 -5.812 -6.234 1 85.75 100 VAL A N 1
ATOM 742 C CA . VAL A 1 100 ? 6.32 -5.918 -4.781 1 85.75 100 VAL A CA 1
ATOM 743 C C . VAL A 1 100 ? 5.094 -6.676 -4.277 1 85.75 100 VAL A C 1
ATOM 745 O O . VAL A 1 100 ? 5.199 -7.504 -3.367 1 85.75 100 VAL A O 1
ATOM 748 N N . GLY A 1 101 ? 3.977 -6.387 -4.828 1 86.94 101 GLY A N 1
ATOM 749 C CA . GLY A 1 101 ? 2.768 -7.105 -4.461 1 86.94 101 GLY A CA 1
ATOM 750 C C . GLY A 1 101 ? 2.836 -8.586 -4.773 1 86.94 101 GLY A C 1
ATOM 751 O O . GLY A 1 101 ? 2.354 -9.414 -3.998 1 86.94 101 GLY A O 1
ATOM 752 N N . SER A 1 102 ? 3.475 -8.953 -5.836 1 86.62 102 SER A N 1
ATOM 753 C CA . SER A 1 102 ? 3.494 -10.328 -6.324 1 86.62 102 SER A CA 1
ATOM 754 C C . SER A 1 102 ? 4.277 -11.234 -5.383 1 86.62 102 SER A C 1
ATOM 756 O O . SER A 1 102 ? 4.051 -12.445 -5.348 1 86.62 102 SER A O 1
ATOM 758 N N . ILE A 1 103 ? 5.191 -10.672 -4.637 1 85.5 103 ILE A N 1
ATOM 759 C CA . ILE A 1 103 ? 6.031 -11.523 -3.797 1 85.5 103 ILE A CA 1
ATOM 760 C C . ILE A 1 103 ? 5.195 -12.117 -2.662 1 85.5 103 ILE A C 1
ATOM 762 O O . ILE A 1 103 ? 5.574 -13.125 -2.07 1 85.5 103 ILE A O 1
ATOM 766 N N . PHE A 1 104 ? 4.043 -11.523 -2.365 1 86.81 104 PHE A N 1
ATOM 767 C CA . PHE A 1 104 ? 3.168 -12.023 -1.313 1 86.81 104 PHE A CA 1
ATOM 768 C C . PHE A 1 104 ? 2.5 -13.328 -1.739 1 86.81 104 PHE A C 1
ATOM 770 O O . PHE A 1 104 ? 1.982 -14.07 -0.902 1 86.81 104 PHE A O 1
ATOM 777 N N . ALA A 1 105 ? 2.518 -13.602 -3.033 1 85.38 105 ALA A N 1
ATOM 778 C CA . ALA A 1 105 ? 1.891 -14.82 -3.549 1 85.38 105 ALA A CA 1
ATOM 779 C C . ALA A 1 105 ? 2.762 -16.047 -3.281 1 85.38 105 ALA A C 1
ATOM 781 O O . ALA A 1 105 ? 2.301 -17.172 -3.402 1 85.38 105 ALA A O 1
ATOM 782 N N . GLU A 1 106 ? 4.035 -15.805 -2.928 1 83.88 106 GLU A N 1
ATOM 783 C CA . GLU A 1 106 ? 4.988 -16.875 -2.648 1 83.88 106 GLU A CA 1
ATOM 784 C C . GLU A 1 106 ? 5.688 -16.656 -1.311 1 83.88 106 GLU A C 1
ATOM 786 O O . GLU A 1 106 ? 6.742 -16.016 -1.253 1 83.88 106 GLU A O 1
ATOM 791 N N . PRO A 1 107 ? 5.203 -17.344 -0.327 1 82.38 107 PRO A N 1
ATOM 792 C CA . PRO A 1 107 ? 5.715 -17.094 1.023 1 82.38 107 PRO A CA 1
ATOM 793 C C . PRO A 1 107 ? 7.219 -17.344 1.138 1 82.38 107 PRO A C 1
ATOM 795 O O . PRO A 1 107 ? 7.914 -16.609 1.845 1 82.38 107 PRO A O 1
ATOM 798 N N . ALA A 1 108 ? 7.723 -18.297 0.421 1 81.75 108 ALA A N 1
ATOM 799 C CA . ALA A 1 108 ? 9.148 -18.594 0.492 1 81.75 108 ALA A CA 1
ATOM 800 C C . ALA A 1 108 ? 9.984 -17.453 -0.074 1 81.75 108 ALA A C 1
ATOM 802 O O . ALA A 1 108 ? 11.016 -17.094 0.488 1 81.75 108 ALA A O 1
ATOM 803 N N . ILE A 1 109 ? 9.5 -16.891 -1.137 1 82.94 109 ILE A N 1
ATOM 804 C CA . ILE A 1 109 ? 10.195 -15.766 -1.759 1 82.94 109 ILE A CA 1
ATOM 805 C C . ILE A 1 109 ? 10.109 -14.539 -0.854 1 82.94 109 ILE A C 1
ATOM 807 O O . ILE A 1 109 ? 11.109 -13.852 -0.641 1 82.94 109 ILE A O 1
ATOM 811 N N . PHE A 1 110 ? 8.977 -14.375 -0.295 1 87.31 110 PHE A N 1
ATOM 812 C CA . PHE A 1 110 ? 8.781 -13.242 0.601 1 87.31 110 PHE A CA 1
ATOM 813 C C . PHE A 1 110 ? 9.695 -13.336 1.812 1 87.31 110 PHE A C 1
ATOM 815 O O . PHE A 1 110 ? 10.367 -12.367 2.17 1 87.31 110 PHE A O 1
ATOM 822 N N . ASP A 1 111 ? 9.75 -14.477 2.363 1 87.94 111 ASP A N 1
ATOM 823 C CA . ASP A 1 111 ? 10.562 -14.68 3.559 1 87.94 111 ASP A CA 1
ATOM 824 C C . ASP A 1 111 ? 12.047 -14.477 3.256 1 87.94 111 ASP A C 1
ATOM 826 O O . ASP A 1 111 ? 12.766 -13.867 4.051 1 87.94 111 ASP A O 1
ATOM 830 N N . ALA A 1 112 ? 12.445 -14.969 2.184 1 85.06 112 ALA A N 1
ATOM 831 C CA . ALA A 1 112 ? 13.836 -14.797 1.779 1 85.06 112 ALA A CA 1
ATOM 832 C C . ALA A 1 112 ? 14.164 -13.328 1.545 1 85.06 112 ALA A C 1
ATOM 834 O O . ALA A 1 112 ? 15.227 -12.844 1.958 1 85.06 112 ALA A O 1
ATOM 835 N N . HIS A 1 113 ? 13.258 -12.68 0.859 1 86.31 113 HIS A N 1
ATOM 836 C CA . HIS A 1 113 ? 13.438 -11.25 0.606 1 86.31 113 HIS A CA 1
ATOM 837 C C . HIS A 1 113 ? 13.508 -10.469 1.911 1 86.31 113 HIS A C 1
ATOM 839 O O . HIS A 1 113 ? 14.414 -9.648 2.102 1 86.31 113 HIS A O 1
ATOM 845 N N . ARG A 1 114 ? 12.609 -10.727 2.777 1 87.56 114 ARG A N 1
ATOM 846 C CA . ARG A 1 114 ? 12.547 -10.055 4.07 1 87.56 114 ARG A CA 1
ATOM 847 C C . ARG A 1 114 ? 13.836 -10.273 4.859 1 87.56 114 ARG A C 1
ATOM 849 O O . ARG A 1 114 ? 14.383 -9.328 5.441 1 87.56 114 ARG A O 1
ATOM 856 N N . ARG A 1 115 ? 14.289 -11.461 4.895 1 86.5 115 ARG A N 1
ATOM 857 C CA . ARG A 1 115 ? 15.516 -11.797 5.605 1 86.5 115 ARG A CA 1
ATOM 858 C C . ARG A 1 115 ? 16.719 -11.07 5.008 1 86.5 115 ARG A C 1
ATOM 860 O O . ARG A 1 115 ? 17.531 -10.516 5.738 1 86.5 115 ARG A O 1
ATOM 867 N N . ARG A 1 116 ? 16.781 -11.094 3.758 1 83.06 116 ARG A N 1
ATOM 868 C CA . ARG A 1 116 ? 17.891 -10.422 3.076 1 83.06 116 ARG A CA 1
ATOM 869 C C . ARG A 1 116 ? 17.875 -8.93 3.355 1 83.06 116 ARG A C 1
ATOM 871 O O . ARG A 1 116 ? 18.922 -8.336 3.646 1 83.06 116 ARG A O 1
ATOM 878 N N . MET A 1 117 ? 16.75 -8.32 3.207 1 84.94 117 MET A N 1
ATOM 879 C CA . MET A 1 117 ? 16.625 -6.898 3.502 1 84.94 117 MET A CA 1
ATOM 880 C C . MET A 1 117 ? 17.031 -6.605 4.945 1 84.94 117 MET A C 1
ATOM 882 O O . MET A 1 117 ? 17.719 -5.621 5.215 1 84.94 117 MET A O 1
ATOM 886 N N . GLY A 1 118 ? 16.594 -7.434 5.82 1 85 118 GLY A N 1
ATOM 887 C CA . GLY A 1 118 ? 16.969 -7.285 7.215 1 85 118 GLY A CA 1
ATOM 888 C C . GLY A 1 118 ? 18.469 -7.344 7.441 1 85 118 GLY A C 1
ATOM 889 O O . GLY A 1 118 ? 19.016 -6.535 8.195 1 85 118 GLY A O 1
ATOM 890 N N . GLN A 1 119 ? 19.125 -8.234 6.816 1 84.69 119 GLN A N 1
ATOM 891 C CA . GLN A 1 119 ? 20.562 -8.414 6.941 1 84.69 119 GLN A CA 1
ATOM 892 C C . GLN A 1 119 ? 21.312 -7.191 6.41 1 84.69 119 GLN A C 1
ATOM 894 O O . GLN A 1 119 ? 22.359 -6.824 6.941 1 84.69 119 GLN A O 1
ATOM 899 N N . LEU A 1 120 ? 20.75 -6.551 5.484 1 83.62 120 LEU A N 1
ATOM 900 C CA . LEU A 1 120 ? 21.391 -5.414 4.84 1 83.62 120 LEU A CA 1
ATOM 901 C C . LEU A 1 120 ? 20.984 -4.105 5.516 1 83.62 120 LEU A C 1
ATOM 903 O O . LEU A 1 120 ? 21.5 -3.039 5.172 1 83.62 120 LEU A O 1
ATOM 907 N N . GLY A 1 121 ? 20.125 -4.203 6.52 1 83.81 121 GLY A N 1
ATOM 908 C CA . GLY A 1 121 ? 19.562 -2.98 7.082 1 83.81 121 GLY A CA 1
ATOM 909 C C . GLY A 1 121 ? 18.797 -2.15 6.07 1 83.81 121 GLY A C 1
ATOM 910 O O . GLY A 1 121 ? 18.812 -0.918 6.137 1 83.81 121 GLY A O 1
ATOM 911 N N . ALA A 1 122 ? 18.25 -2.791 5.086 1 85 122 ALA A N 1
ATOM 912 C CA . ALA A 1 122 ? 17.5 -2.164 3.998 1 85 122 ALA A CA 1
ATOM 913 C C . ALA A 1 122 ? 16.016 -2.539 4.059 1 85 122 ALA A C 1
ATOM 915 O O . ALA A 1 122 ? 15.602 -3.293 4.941 1 85 122 ALA A O 1
ATOM 916 N N . GLY A 1 123 ? 15.266 -1.962 3.283 1 87.25 123 GLY A N 1
ATOM 917 C CA . GLY A 1 123 ? 13.852 -2.268 3.203 1 87.25 123 GLY A CA 1
ATOM 918 C C . GLY A 1 123 ? 13 -1.073 2.801 1 87.25 123 GLY A C 1
ATOM 919 O O . GLY A 1 123 ? 13.508 0.047 2.701 1 87.25 123 GLY A O 1
ATOM 920 N N . PRO A 1 124 ? 11.82 -1.433 2.574 1 90.62 124 PRO A N 1
ATOM 921 C CA . PRO A 1 124 ? 10.938 -0.382 2.059 1 90.62 124 PRO A CA 1
ATOM 922 C C . PRO A 1 124 ? 10.773 0.781 3.035 1 90.62 124 PRO A C 1
ATOM 924 O O . PRO A 1 124 ? 10.469 1.901 2.621 1 90.62 124 PRO A O 1
ATOM 927 N N . HIS A 1 125 ? 11.062 0.6 4.344 1 92.94 125 HIS A N 1
ATOM 928 C CA . HIS A 1 125 ? 10.898 1.637 5.355 1 92.94 125 HIS A CA 1
ATOM 929 C C . HIS A 1 125 ? 11.984 2.701 5.238 1 92.94 125 HIS A C 1
ATOM 931 O O . HIS A 1 125 ? 11.867 3.777 5.828 1 92.94 125 HIS A O 1
ATOM 937 N N . LYS A 1 126 ? 13 2.461 4.48 1 92.69 126 LYS A N 1
ATOM 938 C CA . LYS A 1 126 ? 14.141 3.373 4.387 1 92.69 126 LYS A CA 1
ATOM 939 C C . LYS A 1 126 ? 13.75 4.656 3.656 1 92.69 126 LYS A C 1
ATOM 941 O O . LYS A 1 126 ? 14.344 5.715 3.896 1 92.69 126 LYS A O 1
ATOM 946 N N . VAL A 1 127 ? 12.75 4.551 2.785 1 95.44 127 VAL A N 1
ATOM 947 C CA . VAL A 1 127 ? 12.273 5.75 2.104 1 95.44 127 VAL A CA 1
ATOM 948 C C . VAL A 1 127 ? 11.68 6.723 3.121 1 95.44 127 VAL A C 1
ATOM 950 O O . VAL A 1 127 ? 12 7.91 3.115 1 95.44 127 VAL A O 1
ATOM 953 N N . ASN A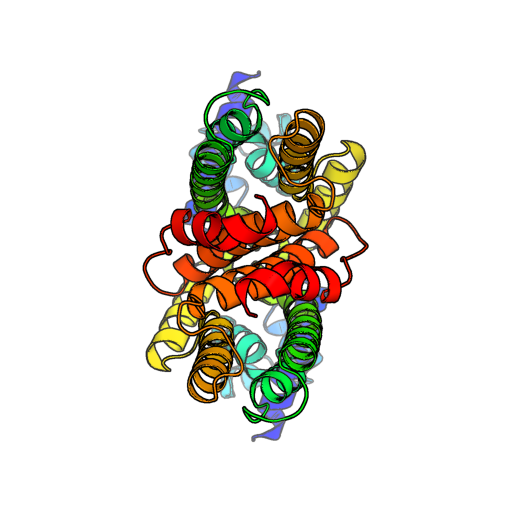 1 128 ? 10.875 6.219 4.027 1 96.62 128 ASN A N 1
ATOM 954 C CA . ASN A 1 128 ? 10.281 7.047 5.074 1 96.62 128 ASN A CA 1
ATOM 955 C C . ASN A 1 128 ? 11.344 7.617 6.008 1 96.62 128 ASN A C 1
ATOM 957 O O . ASN A 1 128 ? 11.281 8.789 6.375 1 96.62 128 ASN A O 1
ATOM 961 N N . GLU A 1 129 ? 12.305 6.812 6.348 1 95.88 129 GLU A N 1
ATOM 962 C CA . GLU A 1 129 ? 13.383 7.254 7.227 1 95.88 129 GLU A CA 1
ATOM 963 C C . GLU A 1 129 ? 14.188 8.391 6.59 1 95.88 129 GLU A C 1
ATOM 965 O O . GLU A 1 129 ? 14.57 9.344 7.27 1 95.88 129 GLU A O 1
ATOM 970 N N . ALA A 1 130 ? 14.414 8.203 5.324 1 97.19 130 ALA A N 1
ATOM 971 C CA . ALA A 1 130 ? 15.172 9.227 4.602 1 97.19 130 ALA A CA 1
ATOM 972 C C . ALA A 1 130 ? 14.43 10.555 4.586 1 97.19 130 ALA A C 1
ATOM 974 O O . ALA A 1 130 ? 15.016 11.609 4.844 1 97.19 130 ALA A O 1
ATOM 975 N N . LEU A 1 131 ? 13.164 10.531 4.293 1 98.38 131 LEU A N 1
ATOM 976 C CA . LEU A 1 131 ? 12.383 11.766 4.277 1 98.38 131 LEU A CA 1
ATOM 977 C C . LEU A 1 131 ? 12.312 12.375 5.672 1 98.38 131 LEU A C 1
ATOM 979 O O . LEU A 1 131 ? 12.453 13.594 5.828 1 98.38 131 LEU A O 1
ATOM 983 N N . ALA A 1 132 ? 12.086 11.562 6.688 1 98.19 132 ALA A N 1
ATOM 984 C CA . ALA A 1 132 ? 12.062 12.055 8.062 1 98.19 132 ALA A CA 1
ATOM 985 C C . ALA A 1 132 ? 13.391 12.703 8.438 1 98.19 132 ALA A C 1
ATOM 987 O O . ALA A 1 132 ? 13.422 13.734 9.109 1 98.19 132 ALA A O 1
ATOM 988 N N . GLY A 1 133 ? 14.453 12.055 8.008 1 98.38 133 GLY A N 1
ATOM 989 C CA . GLY A 1 133 ? 15.781 12.609 8.25 1 98.38 133 GLY A CA 1
ATOM 990 C C . GLY A 1 133 ? 15.977 13.969 7.609 1 98.38 133 GLY A C 1
ATOM 991 O O . GLY A 1 133 ? 16.516 14.883 8.234 1 98.38 133 GLY A O 1
ATOM 992 N N . TYR A 1 134 ? 15.555 14.062 6.367 1 98.5 134 TYR A N 1
ATOM 993 C CA . TYR A 1 134 ? 15.602 15.352 5.691 1 98.5 134 TYR A CA 1
ATOM 994 C C . TYR A 1 134 ? 14.82 16.406 6.469 1 98.5 134 TYR A C 1
ATOM 996 O O . TYR A 1 134 ? 15.305 17.516 6.691 1 98.5 134 TYR A O 1
ATOM 1004 N N . LEU A 1 135 ? 13.617 16.125 6.965 1 98.62 135 LEU A N 1
ATOM 1005 C CA . LEU A 1 135 ? 12.766 17.062 7.688 1 98.62 135 LEU A CA 1
ATOM 1006 C C . LEU A 1 135 ? 13.383 17.438 9.031 1 98.62 135 LEU A C 1
ATOM 1008 O O . LEU A 1 135 ? 13.273 18.578 9.469 1 98.62 135 LEU A O 1
ATOM 1012 N N . ARG A 1 136 ? 14.008 16.469 9.648 1 98.56 136 ARG A N 1
ATOM 1013 C CA . ARG A 1 136 ? 14.703 16.75 10.898 1 98.56 136 ARG A CA 1
ATOM 1014 C C . ARG A 1 136 ? 15.82 17.766 10.672 1 98.56 136 ARG A C 1
ATOM 1016 O O . ARG A 1 136 ? 16 18.688 11.469 1 98.56 136 ARG A O 1
ATOM 1023 N N . ALA A 1 137 ? 16.562 17.531 9.609 1 98.56 137 ALA A N 1
ATOM 1024 C CA . ALA A 1 137 ? 17.625 18.469 9.273 1 98.56 137 ALA A CA 1
ATOM 1025 C C . ALA A 1 137 ? 17.078 19.875 9.023 1 98.56 137 ALA A C 1
ATOM 1027 O O . ALA A 1 137 ? 17.672 20.859 9.461 1 98.56 137 ALA A O 1
ATOM 1028 N N . GLU A 1 138 ? 15.938 19.969 8.297 1 98.69 138 GLU A N 1
ATOM 1029 C CA . GLU A 1 138 ? 15.297 21.25 8.062 1 98.69 138 GLU A CA 1
ATOM 1030 C C . GLU A 1 138 ? 14.82 21.891 9.367 1 98.69 138 GLU A C 1
ATOM 1032 O O . GLU A 1 138 ? 14.859 23.109 9.523 1 98.69 138 GLU A O 1
ATOM 1037 N N . ARG A 1 139 ? 14.336 21.031 10.281 1 98.44 139 ARG A N 1
ATOM 1038 C CA . ARG A 1 139 ? 13.922 21.5 11.602 1 98.44 139 ARG A CA 1
ATOM 1039 C C . ARG A 1 139 ? 15.102 22.078 12.367 1 98.44 139 ARG A C 1
ATOM 1041 O O . ARG A 1 139 ? 14.977 23.141 13.008 1 98.44 139 ARG A O 1
ATOM 1048 N N . GLU A 1 140 ? 16.219 21.484 12.32 1 97.94 140 GLU A N 1
ATOM 1049 C CA . GLU A 1 140 ? 17.422 21.969 12.961 1 97.94 140 GLU A CA 1
ATOM 1050 C C . GLU A 1 140 ? 17.859 23.297 12.375 1 97.94 140 GLU A C 1
ATOM 1052 O O . GLU A 1 140 ? 18.453 24.125 13.07 1 97.94 140 GLU A O 1
ATOM 1057 N N . LEU A 1 141 ? 17.562 23.562 11.148 1 98.12 141 LEU A N 1
ATOM 1058 C CA . LEU A 1 141 ? 17.891 24.797 10.461 1 98.12 141 LEU A CA 1
ATOM 1059 C C . LEU A 1 141 ? 16.844 25.875 10.742 1 98.12 141 LEU A C 1
ATOM 1061 O O . LEU A 1 141 ? 16.969 27 10.266 1 98.12 141 LEU A O 1
ATOM 1065 N N . GLY A 1 142 ? 15.758 25.469 11.438 1 98.06 142 GLY A N 1
ATOM 1066 C CA . GLY A 1 142 ? 14.703 26.406 11.789 1 98.06 142 GLY A CA 1
ATOM 1067 C C . GLY A 1 142 ? 13.703 26.625 10.68 1 98.06 142 GLY A C 1
ATOM 1068 O O . GLY A 1 142 ? 12.914 27.578 10.719 1 98.06 142 GLY A O 1
ATOM 1069 N N . ARG A 1 143 ? 13.664 25.719 9.633 1 98.25 143 ARG A N 1
ATOM 1070 C CA . ARG A 1 143 ? 12.797 25.891 8.469 1 98.25 143 ARG A CA 1
ATOM 1071 C C . ARG A 1 143 ? 11.523 25.062 8.609 1 98.25 143 ARG A C 1
ATOM 1073 O O . ARG A 1 143 ? 10.617 25.172 7.781 1 98.25 143 ARG A O 1
ATOM 1080 N N . VAL A 1 144 ? 11.539 24.188 9.602 1 98.19 144 VAL A N 1
ATOM 1081 C CA . VAL A 1 144 ? 10.383 23.406 10.031 1 98.19 144 VAL A CA 1
ATOM 1082 C C . VAL A 1 144 ? 10.141 23.641 11.523 1 98.19 144 VAL A C 1
ATOM 1084 O O . VAL A 1 144 ? 11.086 23.828 12.297 1 98.19 144 VAL A O 1
ATOM 1087 N N . ARG A 1 145 ? 8.906 23.703 11.906 1 97.06 145 ARG A N 1
ATOM 1088 C CA . ARG A 1 145 ? 8.562 23.953 13.297 1 97.06 145 ARG A CA 1
ATOM 1089 C C . ARG A 1 145 ? 9.305 23 14.227 1 97.06 145 ARG A C 1
ATOM 1091 O O . ARG A 1 145 ? 9.469 21.812 13.914 1 97.06 145 ARG A O 1
ATOM 1098 N N . ALA A 1 146 ? 9.672 23.453 15.359 1 96.94 146 ALA A N 1
ATOM 1099 C CA . ALA A 1 146 ? 10.469 22.703 16.328 1 96.94 146 ALA A CA 1
ATOM 1100 C C . ALA A 1 146 ? 9.688 21.516 16.891 1 96.94 146 ALA A C 1
ATOM 1102 O O . ALA A 1 146 ? 10.266 20.5 17.25 1 96.94 146 ALA A O 1
ATOM 1103 N N . ASP A 1 147 ? 8.383 21.609 16.906 1 95.31 147 ASP A N 1
ATOM 1104 C CA . ASP A 1 147 ? 7.559 20.578 17.516 1 95.31 147 ASP A CA 1
ATOM 1105 C C . ASP A 1 147 ? 6.969 19.641 16.469 1 95.31 147 ASP A C 1
ATOM 1107 O O . ASP A 1 147 ? 6.141 18.797 16.766 1 95.31 147 ASP A O 1
ATOM 1111 N N . ALA A 1 148 ? 7.414 19.844 15.211 1 95.81 148 ALA A N 1
ATOM 1112 C CA . ALA A 1 148 ? 6.887 19.016 14.133 1 95.81 148 ALA A CA 1
ATOM 1113 C C . ALA A 1 148 ? 7.324 17.562 14.289 1 95.81 148 ALA A C 1
ATOM 1115 O O . ALA A 1 148 ? 8.516 17.281 14.461 1 95.81 148 ALA A O 1
ATOM 1116 N N . ASP A 1 149 ? 6.418 16.688 14.289 1 97 149 ASP A N 1
ATOM 1117 C CA . ASP A 1 149 ? 6.711 15.25 14.25 1 97 149 ASP A CA 1
ATOM 1118 C C . ASP A 1 149 ? 7.113 14.812 12.844 1 97 149 ASP A C 1
ATOM 1120 O O . ASP A 1 149 ? 6.273 14.367 12.062 1 97 149 ASP A O 1
ATOM 1124 N N . THR A 1 150 ? 8.414 14.883 12.57 1 97.81 150 THR A N 1
ATOM 1125 C CA . THR A 1 150 ? 8.93 14.688 11.219 1 97.81 150 THR A CA 1
ATOM 1126 C C . THR A 1 150 ? 8.695 13.25 10.75 1 97.81 150 THR A C 1
ATOM 1128 O O . THR A 1 150 ? 8.477 13.008 9.562 1 97.81 150 THR A O 1
ATOM 1131 N N . ASP A 1 151 ? 8.688 12.25 11.648 1 97.06 151 ASP A N 1
ATOM 1132 C CA . ASP A 1 151 ? 8.398 10.867 11.281 1 97.06 151 ASP A CA 1
ATOM 1133 C C . ASP A 1 151 ? 6.957 10.711 10.805 1 97.06 151 ASP A C 1
ATOM 1135 O O . ASP A 1 151 ? 6.703 10.094 9.766 1 97.06 151 ASP A O 1
ATOM 1139 N N . ALA A 1 152 ? 6.062 11.344 11.547 1 97.25 152 ALA A N 1
ATOM 1140 C CA . ALA A 1 152 ? 4.648 11.25 11.195 1 97.25 152 ALA A CA 1
ATOM 1141 C C . ALA A 1 152 ? 4.367 11.961 9.875 1 97.25 152 ALA A C 1
ATOM 1143 O O . ALA A 1 152 ? 3.553 11.5 9.07 1 97.25 152 ALA A O 1
ATOM 1144 N N . VAL A 1 153 ? 5.031 13.094 9.648 1 98.06 153 VAL A N 1
ATOM 1145 C CA . VAL A 1 153 ? 4.855 13.812 8.391 1 98.06 153 VAL A CA 1
ATOM 1146 C C . VAL A 1 153 ? 5.32 12.945 7.227 1 98.06 153 VAL A C 1
ATOM 1148 O O . VAL A 1 153 ? 4.629 12.844 6.211 1 98.06 153 VAL A O 1
ATOM 1151 N N . ALA A 1 154 ? 6.48 12.305 7.379 1 98.06 154 ALA A N 1
ATOM 1152 C CA . ALA A 1 154 ? 7.004 11.422 6.344 1 98.06 154 ALA A CA 1
ATOM 1153 C C . ALA A 1 154 ? 6.043 10.266 6.074 1 98.06 154 ALA A C 1
ATOM 1155 O O . ALA A 1 154 ? 5.77 9.938 4.918 1 98.06 154 ALA A O 1
ATOM 1156 N N . ASP A 1 155 ? 5.508 9.688 7.168 1 97.56 155 ASP A N 1
ATOM 1157 C CA . ASP A 1 155 ? 4.566 8.578 7.043 1 97.56 155 ASP A CA 1
ATOM 1158 C C . ASP A 1 155 ? 3.314 9.008 6.281 1 97.56 155 ASP A C 1
ATOM 1160 O O . ASP A 1 155 ? 2.852 8.289 5.391 1 97.56 155 ASP A O 1
ATOM 1164 N N . LEU A 1 156 ? 2.783 10.148 6.645 1 98.19 156 LEU A N 1
ATOM 1165 C CA . LEU A 1 156 ? 1.556 10.633 6.02 1 98.19 156 LEU A CA 1
ATOM 1166 C C . LEU A 1 156 ? 1.765 10.883 4.531 1 98.19 156 LEU A C 1
ATOM 1168 O O . LEU A 1 156 ? 1.005 10.383 3.699 1 98.19 156 LEU A O 1
ATOM 1172 N N . LEU A 1 157 ? 2.812 11.633 4.191 1 98.44 157 LEU A N 1
ATOM 1173 C CA . LEU A 1 157 ? 3.045 12.023 2.805 1 98.44 157 LEU A CA 1
ATOM 1174 C C . LEU A 1 157 ? 3.354 10.805 1.942 1 98.44 157 LEU A C 1
ATOM 1176 O O . LEU A 1 157 ? 2.688 10.57 0.932 1 98.44 157 LEU A O 1
ATOM 1180 N N . LEU A 1 158 ? 4.277 10.008 2.379 1 98.12 158 LEU A N 1
ATOM 1181 C CA . LEU A 1 158 ? 4.691 8.852 1.582 1 98.12 158 LEU A CA 1
ATOM 1182 C C . LEU A 1 158 ? 3.621 7.766 1.606 1 98.12 158 LEU A C 1
ATOM 1184 O O . LEU A 1 158 ? 3.438 7.051 0.621 1 98.12 158 LEU A O 1
ATOM 1188 N N . GLY A 1 159 ? 2.959 7.641 2.758 1 97.75 159 GLY A N 1
ATOM 1189 C CA . GLY A 1 159 ? 1.832 6.727 2.816 1 97.75 159 GLY A CA 1
ATOM 1190 C C . GLY A 1 159 ? 0.752 7.043 1.8 1 97.75 159 GLY A C 1
ATOM 1191 O O . GLY A 1 159 ? 0.258 6.145 1.113 1 97.75 159 GLY A O 1
ATOM 1192 N N . ALA A 1 160 ? 0.395 8.297 1.691 1 97.75 160 ALA A N 1
ATOM 1193 C CA . ALA A 1 160 ? -0.598 8.711 0.704 1 97.75 160 ALA A CA 1
ATOM 1194 C C . ALA A 1 160 ? -0.12 8.414 -0.714 1 97.75 160 ALA A C 1
ATOM 1196 O O . ALA A 1 160 ? -0.879 7.895 -1.535 1 97.75 160 ALA A O 1
ATOM 1197 N N . CYS A 1 161 ? 1.16 8.719 -0.992 1 97.25 161 CYS A N 1
ATOM 1198 C CA . CYS A 1 161 ? 1.716 8.422 -2.309 1 97.25 161 CYS A CA 1
ATOM 1199 C C . CYS A 1 161 ? 1.678 6.926 -2.592 1 97.25 161 CYS A C 1
ATOM 1201 O O . CYS A 1 161 ? 1.313 6.504 -3.691 1 97.25 161 CYS A O 1
ATOM 1203 N N . PHE A 1 162 ? 1.973 6.176 -1.616 1 96.31 162 PHE A N 1
ATOM 1204 C CA . PHE A 1 162 ? 1.994 4.719 -1.723 1 96.31 162 PHE A CA 1
ATOM 1205 C C . PHE A 1 162 ? 0.601 4.18 -2.02 1 96.31 162 PHE A C 1
ATOM 1207 O O . PHE A 1 162 ? 0.407 3.447 -2.994 1 96.31 162 PHE A O 1
ATOM 1214 N N . GLN A 1 163 ? -0.344 4.527 -1.222 1 95.81 163 GLN A N 1
ATOM 1215 C CA . GLN A 1 163 ? -1.69 4.004 -1.421 1 95.81 163 GLN A CA 1
ATOM 1216 C C . GLN A 1 163 ? -2.287 4.5 -2.732 1 95.81 163 GLN A C 1
ATOM 1218 O O . GLN A 1 163 ? -2.994 3.762 -3.42 1 95.81 163 GLN A O 1
ATOM 1223 N N . GLN A 1 164 ? -2.041 5.797 -3.078 1 95.25 164 GLN A N 1
ATOM 1224 C CA . GLN A 1 164 ? -2.586 6.305 -4.332 1 95.25 164 GLN A CA 1
ATOM 1225 C C . GLN A 1 164 ? -2.014 5.543 -5.527 1 95.25 164 GLN A C 1
ATOM 1227 O O . GLN A 1 164 ? -2.719 5.293 -6.508 1 95.25 164 GLN A O 1
ATOM 1232 N N . ALA A 1 165 ? -0.774 5.18 -5.445 1 93.25 165 ALA A N 1
ATOM 1233 C CA . ALA A 1 165 ? -0.174 4.352 -6.488 1 93.25 165 ALA A CA 1
ATOM 1234 C C . ALA A 1 165 ? -0.889 3.008 -6.602 1 93.25 165 ALA A C 1
ATOM 1236 O O . ALA A 1 165 ? -1.174 2.539 -7.707 1 93.25 165 ALA A O 1
ATOM 1237 N N . PHE A 1 166 ? -1.193 2.459 -5.512 1 92.88 166 PHE A N 1
ATOM 1238 C CA . PHE A 1 166 ? -1.959 1.219 -5.469 1 92.88 166 PHE A CA 1
ATOM 1239 C C . PHE A 1 166 ? -3.344 1.416 -6.074 1 92.88 166 PHE A C 1
ATOM 1241 O O . PHE A 1 166 ? -3.764 0.646 -6.941 1 92.88 166 PHE A O 1
ATOM 1248 N N . LEU A 1 167 ? -4.035 2.422 -5.656 1 92.62 167 LEU A N 1
ATOM 1249 C CA . LEU A 1 167 ? -5.406 2.674 -6.078 1 92.62 167 LEU A CA 1
ATOM 1250 C C . LEU A 1 167 ? -5.477 2.938 -7.578 1 92.62 167 LEU A C 1
ATOM 1252 O O . LEU A 1 167 ? -6.465 2.59 -8.227 1 92.62 167 LEU A O 1
ATOM 1256 N N . THR A 1 168 ? -4.418 3.473 -8.109 1 90.62 168 THR A N 1
ATOM 1257 C CA . THR A 1 168 ? -4.414 3.811 -9.531 1 90.62 168 THR A CA 1
ATOM 1258 C C . THR A 1 168 ? -4.426 2.547 -10.383 1 90.62 168 THR A C 1
ATOM 1260 O O . THR A 1 168 ? -4.816 2.586 -11.555 1 90.62 168 THR A O 1
ATOM 1263 N N . HIS A 1 169 ? -4.043 1.413 -9.859 1 87.31 169 HIS A N 1
ATOM 1264 C CA . HIS A 1 169 ? -4.117 0.15 -10.586 1 87.31 169 HIS A CA 1
ATOM 1265 C C . HIS A 1 169 ? -5.559 -0.334 -10.703 1 87.31 169 HIS A C 1
ATOM 1267 O O . HIS A 1 169 ? -5.863 -1.174 -11.555 1 87.31 169 HIS A O 1
ATOM 1273 N N . PHE A 1 170 ? -6.395 0.14 -9.828 1 83.75 170 PHE A N 1
ATOM 1274 C CA . PHE A 1 170 ? -7.797 -0.254 -9.859 1 83.75 170 PHE A CA 1
ATOM 1275 C C . PHE A 1 170 ? -8.648 0.832 -10.508 1 83.75 170 PHE A C 1
ATOM 1277 O O . PHE A 1 170 ? -9.562 0.534 -11.289 1 83.75 170 PHE A O 1
ATOM 1284 N N . HIS A 1 171 ? -8.539 1.974 -9.898 1 73.62 171 HIS A N 1
ATOM 1285 C CA . HIS A 1 171 ? -9.359 3.092 -10.352 1 73.62 171 HIS A CA 1
ATOM 1286 C C . HIS A 1 171 ? -8.5 4.312 -10.664 1 73.62 171 HIS A C 1
ATOM 1288 O O . HIS A 1 171 ? -7.469 4.531 -10.016 1 73.62 171 HIS A O 1
ATOM 1294 N N . GLY A 1 172 ? -8.641 5.035 -11.633 1 66.56 172 GLY A N 1
ATOM 1295 C CA . GLY A 1 172 ? -8.656 6.457 -11.938 1 66.56 172 GLY A CA 1
ATOM 1296 C C . GLY A 1 172 ? -7.289 7.109 -11.828 1 66.56 172 GLY A C 1
ATOM 1297 O O . GLY A 1 172 ? -6.293 6.43 -11.578 1 66.56 172 GLY A O 1
ATOM 1298 N N . THR A 1 173 ? -7.098 8.336 -12.039 1 73.38 173 THR A N 1
ATOM 1299 C CA . THR A 1 173 ? -6.051 9.352 -12.078 1 73.38 173 THR A CA 1
ATOM 1300 C C . THR A 1 173 ? -5.574 9.703 -10.672 1 73.38 173 THR A C 1
ATOM 1302 O O . THR A 1 173 ? -6.371 10.094 -9.82 1 73.38 173 THR A O 1
ATOM 1305 N N . PRO A 1 174 ? -4.316 9.297 -10.406 1 76.31 174 PRO A N 1
ATOM 1306 C CA . PRO A 1 174 ? -3.787 9.719 -9.109 1 76.31 174 PRO A CA 1
ATOM 1307 C C . PRO A 1 174 ? -3.871 11.227 -8.906 1 76.31 174 PRO A C 1
ATOM 1309 O O . PRO A 1 174 ? -3.74 11.992 -9.867 1 76.31 174 PRO A O 1
ATOM 1312 N N . PRO A 1 175 ? -4.254 11.625 -7.711 1 80.62 175 PRO A N 1
ATOM 1313 C CA . PRO A 1 175 ? -4.156 13.055 -7.43 1 80.62 175 PRO A CA 1
ATOM 1314 C C . PRO A 1 175 ? -2.736 13.594 -7.586 1 80.62 175 PRO A C 1
ATOM 1316 O O . PRO A 1 175 ? -1.775 12.82 -7.57 1 80.62 175 PRO A O 1
ATOM 1319 N N . ASP A 1 176 ? -2.732 14.906 -7.859 1 89.06 176 ASP A N 1
ATOM 1320 C CA . ASP A 1 176 ? -1.448 15.594 -7.789 1 89.06 176 ASP A CA 1
ATOM 1321 C C . ASP A 1 176 ? -0.877 15.539 -6.371 1 89.06 176 ASP A C 1
ATOM 1323 O O . ASP A 1 176 ? -1.496 16.047 -5.43 1 89.06 176 ASP A O 1
ATOM 1327 N N . PRO A 1 177 ? 0.323 14.977 -6.254 1 92.19 177 PRO A N 1
ATOM 1328 C CA . PRO A 1 177 ? 0.895 14.883 -4.91 1 92.19 177 PRO A CA 1
ATOM 1329 C C . PRO A 1 177 ? 1.062 16.234 -4.234 1 92.19 177 PRO A C 1
ATOM 1331 O O . PRO A 1 177 ? 1.195 16.312 -3.012 1 92.19 177 PRO A O 1
ATOM 1334 N N . GLN A 1 178 ? 1.102 17.312 -5.055 1 93.56 178 GLN A N 1
ATOM 1335 C CA . GLN A 1 178 ? 1.207 18.656 -4.484 1 93.56 178 GLN A CA 1
ATOM 1336 C C . GLN A 1 178 ? 0.051 18.938 -3.529 1 93.56 178 GLN A C 1
ATOM 1338 O O . GLN A 1 178 ? 0.196 19.703 -2.582 1 93.56 178 GLN A O 1
ATOM 1343 N N . ARG A 1 179 ? -0.983 18.297 -3.789 1 95.06 179 ARG A N 1
ATOM 1344 C CA . ARG A 1 179 ? -2.158 18.453 -2.938 1 95.06 179 ARG A CA 1
ATOM 1345 C C . ARG A 1 179 ? -1.847 18.078 -1.497 1 95.06 179 ARG A C 1
ATOM 1347 O O . ARG A 1 179 ? -2.32 18.719 -0.559 1 95.06 179 ARG A O 1
ATOM 1354 N N . TYR A 1 180 ? -1.03 17.109 -1.291 1 96.88 180 TYR A N 1
ATOM 1355 C CA . TYR A 1 180 ? -0.683 16.625 0.039 1 96.88 180 TYR A CA 1
ATOM 1356 C C . TYR A 1 180 ? 0.315 17.547 0.718 1 96.88 180 TYR A C 1
ATOM 1358 O O . TYR A 1 180 ? 0.196 17.844 1.912 1 96.88 180 TYR A O 1
ATOM 1366 N N . THR A 1 181 ? 1.263 18.047 -0.051 1 96.5 181 THR A N 1
ATOM 1367 C CA . THR A 1 181 ? 2.268 18.922 0.537 1 96.5 181 THR A CA 1
ATOM 1368 C C . THR A 1 181 ? 1.644 20.25 0.957 1 96.5 181 THR A C 1
ATOM 1370 O O . THR A 1 181 ? 2.008 20.812 1.991 1 96.5 181 THR A O 1
ATOM 1373 N N . VAL A 1 182 ? 0.679 20.734 0.175 1 95.38 182 VAL A N 1
ATOM 1374 C CA . VAL A 1 182 ? -0.035 21.969 0.516 1 95.38 182 VAL A CA 1
ATOM 1375 C C . VAL A 1 182 ? -0.812 21.766 1.816 1 95.38 182 VAL A C 1
ATOM 1377 O O . VAL A 1 182 ? -0.783 22.625 2.701 1 95.38 182 VAL A O 1
ATOM 1380 N N . LEU A 1 183 ? -1.39 20.625 1.972 1 95.75 183 LEU A N 1
ATOM 1381 C CA . LEU A 1 183 ? -2.213 20.328 3.139 1 95.75 183 LEU A CA 1
ATOM 1382 C C . LEU A 1 183 ? -1.356 20.234 4.398 1 95.75 183 LEU A C 1
ATOM 1384 O O . LEU A 1 183 ? -1.823 20.547 5.496 1 95.75 183 LEU A O 1
ATOM 1388 N N . LEU A 1 184 ? -0.096 19.875 4.254 1 97.19 184 LEU A N 1
ATOM 1389 C CA . LEU A 1 184 ? 0.761 19.625 5.41 1 97.19 184 LEU A CA 1
ATOM 1390 C C . LEU A 1 184 ? 1.495 20.891 5.824 1 97.19 184 LEU A C 1
ATOM 1392 O O . LEU A 1 184 ? 2.229 20.891 6.816 1 97.19 184 LEU A O 1
ATOM 1396 N N . ARG A 1 185 ? 1.277 22 5.102 1 96.06 185 ARG A N 1
ATOM 1397 C CA . ARG A 1 185 ? 1.992 23.234 5.379 1 96.06 185 ARG A CA 1
ATOM 1398 C C . ARG A 1 185 ? 1.736 23.703 6.805 1 96.06 185 ARG A C 1
ATOM 1400 O O . ARG A 1 185 ? 2.676 24.047 7.531 1 96.06 185 ARG A O 1
ATOM 1407 N N . PRO A 1 186 ? 0.506 23.672 7.27 1 94.69 186 PRO A N 1
ATOM 1408 C CA . PRO A 1 186 ? 0.245 24.156 8.625 1 94.69 186 PRO A CA 1
ATOM 1409 C C . PRO A 1 186 ? 0.921 23.312 9.703 1 94.69 186 PRO A C 1
ATOM 1411 O O . PRO A 1 186 ? 1.118 23.781 10.828 1 94.69 186 PRO A O 1
ATOM 1414 N N . VAL A 1 187 ? 1.25 22.109 9.336 1 95.62 187 VAL A N 1
ATOM 1415 C CA . VAL A 1 187 ? 1.896 21.188 10.266 1 95.62 187 VAL A CA 1
ATOM 1416 C C . VAL A 1 187 ? 3.4 21.453 10.289 1 95.62 187 VAL A C 1
ATOM 1418 O O . VAL A 1 187 ? 4.062 21.234 11.305 1 95.62 187 VAL A O 1
ATOM 1421 N N . LEU A 1 188 ? 3.875 21.984 9.234 1 96.81 188 LEU A N 1
ATOM 1422 C CA . LEU A 1 188 ? 5.32 22.078 9.055 1 96.81 188 LEU A CA 1
ATOM 1423 C C . LEU A 1 188 ? 5.809 23.5 9.352 1 96.81 188 LEU A C 1
ATOM 1425 O O . LEU A 1 188 ? 6.965 23.688 9.742 1 96.81 188 LEU A O 1
ATOM 1429 N N . PHE A 1 189 ? 4.93 24.484 9.117 1 95 189 PHE A N 1
ATOM 1430 C CA . PHE A 1 189 ? 5.387 25.875 9.195 1 95 189 PHE A CA 1
ATOM 1431 C C . PHE A 1 189 ? 4.516 26.688 10.148 1 95 189 PHE A C 1
ATOM 1433 O O . PHE A 1 189 ? 3.354 26.344 10.375 1 95 189 PHE A O 1
ATOM 1440 N N . MET B 1 1 ? -27.219 -25.047 0.156 1 45.03 1 MET B N 1
ATOM 1441 C CA . MET B 1 1 ? -26.484 -24.516 -0.985 1 45.03 1 MET B CA 1
ATOM 1442 C C . MET B 1 1 ? -25.562 -23.375 -0.551 1 45.03 1 MET B C 1
ATOM 1444 O O .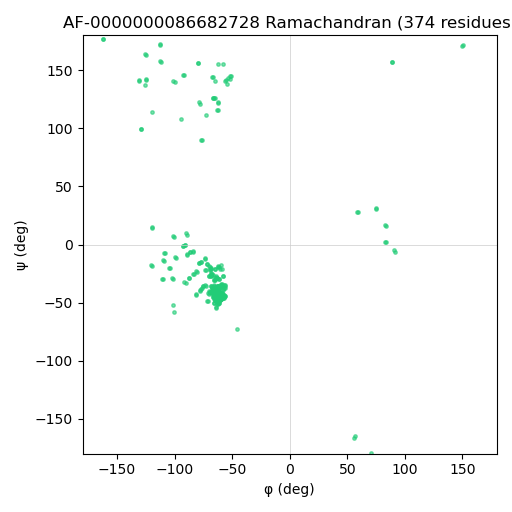 MET B 1 1 ? -24.391 -23.344 -0.916 1 45.03 1 MET B O 1
ATOM 1448 N N . ALA B 1 2 ? -26.109 -22.359 0.265 1 57.97 2 ALA B N 1
ATOM 1449 C CA . ALA B 1 2 ? -25.453 -21.234 0.906 1 57.97 2 ALA B CA 1
ATOM 1450 C C . ALA B 1 2 ? -24.375 -21.703 1.877 1 57.97 2 ALA B C 1
ATOM 1452 O O . ALA B 1 2 ? -23.266 -21.141 1.921 1 57.97 2 ALA B O 1
ATOM 1453 N N . LEU B 1 3 ? -24.469 -22.859 2.211 1 85.38 3 LEU B N 1
ATOM 1454 C CA . LEU B 1 3 ? -23.609 -23.391 3.262 1 85.38 3 LEU B CA 1
ATOM 1455 C C . LEU B 1 3 ? -22.328 -24 2.672 1 85.38 3 LEU B C 1
ATOM 1457 O O . LEU B 1 3 ? -21.234 -23.781 3.197 1 85.38 3 LEU B O 1
ATOM 1461 N N . THR B 1 4 ? -22.469 -24.562 1.436 1 91.38 4 THR B N 1
ATOM 1462 C CA . THR B 1 4 ? -21.328 -25.203 0.82 1 91.38 4 THR B CA 1
ATOM 1463 C C . THR B 1 4 ? -20.359 -24.172 0.252 1 91.38 4 THR B C 1
ATOM 1465 O O . THR B 1 4 ? -19.141 -24.281 0.411 1 91.38 4 THR B O 1
ATOM 1468 N N . ARG B 1 5 ? -20.953 -23.203 -0.256 1 93.56 5 ARG B N 1
ATOM 1469 C CA . ARG B 1 5 ? -20.141 -22.125 -0.819 1 93.56 5 ARG B CA 1
ATOM 1470 C C . ARG B 1 5 ? -19.312 -21.453 0.261 1 93.56 5 ARG B C 1
ATOM 1472 O O . ARG B 1 5 ? -18.141 -21.141 0.045 1 93.56 5 ARG B O 1
ATOM 1479 N N . ASP B 1 6 ? -19.906 -21.281 1.377 1 94.62 6 ASP B N 1
ATOM 1480 C CA . ASP B 1 6 ? -19.219 -20.656 2.506 1 94.62 6 ASP B CA 1
ATOM 1481 C C . ASP B 1 6 ? -18.062 -21.531 2.998 1 94.62 6 ASP B C 1
ATOM 1483 O O . ASP B 1 6 ? -16.984 -21.031 3.299 1 94.62 6 ASP B O 1
ATOM 1487 N N . VAL B 1 7 ? -18.344 -22.75 2.996 1 95.12 7 VAL B N 1
ATOM 1488 C CA . VAL B 1 7 ? -17.328 -23.703 3.426 1 95.12 7 VAL B CA 1
ATOM 1489 C C . VAL B 1 7 ? -16.141 -23.656 2.453 1 95.12 7 VAL B C 1
ATOM 1491 O O . VAL B 1 7 ? -14.984 -23.719 2.871 1 95.12 7 VAL B O 1
ATOM 1494 N N . ILE B 1 8 ? -16.469 -23.547 1.219 1 96.06 8 ILE B N 1
ATOM 1495 C CA . ILE B 1 8 ? -15.438 -23.5 0.195 1 96.06 8 ILE B CA 1
ATOM 1496 C C . ILE B 1 8 ? -14.594 -22.234 0.379 1 96.06 8 ILE B C 1
ATOM 1498 O O . ILE B 1 8 ? -13.359 -22.297 0.386 1 96.06 8 ILE B O 1
ATOM 1502 N N . LEU B 1 9 ? -15.242 -21.141 0.605 1 95.69 9 LEU B N 1
ATOM 1503 C CA . LEU B 1 9 ? -14.531 -19.875 0.752 1 95.69 9 LEU B CA 1
ATOM 1504 C C . LEU B 1 9 ? -13.672 -19.875 2.012 1 95.69 9 LEU B C 1
ATOM 1506 O O . LEU B 1 9 ? -12.523 -19.422 1.988 1 95.69 9 LEU B O 1
ATOM 1510 N N . ASP B 1 10 ? -14.164 -20.422 3.07 1 95.44 10 ASP B N 1
ATOM 1511 C CA . ASP B 1 10 ? -13.406 -20.516 4.316 1 95.44 10 ASP B CA 1
ATOM 1512 C C . ASP B 1 10 ? -12.195 -21.422 4.16 1 95.44 10 ASP B C 1
ATOM 1514 O O . ASP B 1 10 ? -11.102 -21.109 4.641 1 95.44 10 ASP B O 1
ATOM 1518 N N . SER B 1 11 ? -12.383 -22.516 3.496 1 96.44 11 SER B N 1
ATOM 1519 C CA . SER B 1 11 ? -11.297 -23.453 3.24 1 96.44 11 SER B CA 1
ATOM 1520 C C . SER B 1 11 ? -10.25 -22.859 2.309 1 96.44 11 SER B C 1
ATOM 1522 O O . SER B 1 11 ? -9.047 -23.016 2.531 1 96.44 11 SER B O 1
ATOM 1524 N N . ALA B 1 12 ? -10.758 -22.188 1.302 1 94.75 12 ALA B N 1
ATOM 1525 C CA . ALA B 1 12 ? -9.852 -21.531 0.362 1 94.75 12 ALA B CA 1
ATOM 1526 C C . ALA B 1 12 ? -8.984 -20.5 1.069 1 94.75 12 ALA B C 1
ATOM 1528 O O . ALA B 1 12 ? -7.773 -20.438 0.848 1 94.75 12 ALA B O 1
ATOM 1529 N N . LEU B 1 13 ? -9.609 -19.719 1.908 1 93.19 13 LEU B N 1
ATOM 1530 C CA . LEU B 1 13 ? -8.859 -18.734 2.668 1 93.19 13 LEU B CA 1
ATOM 1531 C C . LEU B 1 13 ? -7.75 -19.391 3.479 1 93.19 13 LEU B C 1
ATOM 1533 O O . LEU B 1 13 ? -6.613 -18.906 3.486 1 93.19 13 LEU B O 1
ATOM 1537 N N . ARG B 1 14 ? -8.047 -20.422 4.094 1 93.44 14 ARG B N 1
ATOM 1538 C CA . ARG B 1 14 ? -7.062 -21.141 4.898 1 93.44 14 ARG B CA 1
ATOM 1539 C C . ARG B 1 14 ? -5.906 -21.641 4.035 1 93.44 14 ARG B C 1
ATOM 1541 O O . ARG B 1 14 ? -4.738 -21.453 4.387 1 93.44 14 ARG B O 1
ATOM 1548 N N . VAL B 1 15 ? -6.223 -22.25 2.934 1 94.12 15 VAL B N 1
ATOM 1549 C CA . VAL B 1 15 ? -5.211 -22.812 2.043 1 94.12 15 VAL B CA 1
ATOM 1550 C C . VAL B 1 15 ? -4.344 -21.688 1.474 1 94.12 15 VAL B C 1
ATOM 1552 O O . VAL B 1 15 ? -3.119 -21.812 1.415 1 94.12 15 VAL B O 1
ATOM 1555 N N . ILE B 1 16 ? -4.953 -20.609 1.091 1 90.31 16 ILE B N 1
ATOM 1556 C CA . ILE B 1 16 ? -4.246 -19.469 0.501 1 90.31 16 ILE B CA 1
ATOM 1557 C C . ILE B 1 16 ? -3.311 -18.844 1.534 1 90.31 16 ILE B C 1
ATOM 1559 O O . ILE B 1 16 ? -2.178 -18.484 1.213 1 90.31 16 ILE B O 1
ATOM 1563 N N . ARG B 1 17 ? -3.76 -18.766 2.729 1 87.44 17 ARG B N 1
ATOM 1564 C CA . ARG B 1 17 ? -2.938 -18.203 3.793 1 87.44 17 ARG B CA 1
ATOM 1565 C C . ARG B 1 17 ? -1.727 -19.078 4.078 1 87.44 17 ARG B C 1
ATOM 1567 O O . ARG B 1 17 ? -0.639 -18.578 4.363 1 87.44 17 ARG B O 1
ATOM 1574 N N . GLU B 1 18 ? -1.917 -20.344 3.963 1 88.31 18 GLU B N 1
ATOM 1575 C CA . GLU B 1 18 ? -0.865 -21.297 4.297 1 88.31 18 GLU B CA 1
ATOM 1576 C C . GLU B 1 18 ? 0.126 -21.453 3.148 1 88.31 18 GLU B C 1
ATOM 1578 O O . GLU B 1 18 ? 1.339 -21.469 3.365 1 88.31 18 GLU B O 1
ATOM 1583 N N . ARG B 1 19 ? -0.398 -21.547 1.929 1 88.25 19 ARG B N 1
ATOM 1584 C CA . ARG B 1 19 ? 0.436 -21.938 0.799 1 88.25 19 ARG B CA 1
ATOM 1585 C C . ARG B 1 19 ? 0.778 -20.734 -0.075 1 88.25 19 ARG B C 1
ATOM 1587 O O . ARG B 1 19 ? 1.735 -20.781 -0.852 1 88.25 19 ARG B O 1
ATOM 1594 N N . GLY B 1 20 ? -0.056 -19.703 0.097 1 86.81 20 GLY B N 1
ATOM 1595 C CA . GLY B 1 20 ? 0.036 -18.609 -0.859 1 86.81 20 GLY B CA 1
ATOM 1596 C C . GLY B 1 20 ? -0.844 -18.812 -2.078 1 86.81 20 GLY B C 1
ATOM 1597 O O . GLY B 1 20 ? -1.132 -19.953 -2.465 1 86.81 20 GLY B O 1
ATOM 1598 N N . LEU B 1 21 ? -1.171 -17.781 -2.721 1 85.12 21 LEU B N 1
ATOM 1599 C CA . LEU B 1 21 ? -2.086 -17.812 -3.857 1 85.12 21 LEU B CA 1
ATOM 1600 C C . LEU B 1 21 ? -1.485 -18.609 -5.016 1 85.12 21 LEU B C 1
ATOM 1602 O O . LEU B 1 21 ? -2.191 -19.359 -5.695 1 85.12 21 LEU B O 1
ATOM 1606 N N . ALA B 1 22 ? -0.227 -18.484 -5.203 1 80.94 22 ALA B N 1
ATOM 1607 C CA . ALA B 1 22 ? 0.431 -19.109 -6.352 1 80.94 22 ALA B CA 1
ATOM 1608 C C . ALA B 1 22 ? 0.427 -20.625 -6.234 1 80.94 22 ALA B C 1
ATOM 1610 O O . ALA B 1 22 ? 0.328 -21.328 -7.242 1 80.94 22 ALA B O 1
ATOM 1611 N N . ARG B 1 23 ? 0.371 -21.141 -5.027 1 85.88 23 ARG B N 1
ATOM 1612 C CA . ARG B 1 23 ? 0.544 -22.578 -4.832 1 85.88 23 ARG B CA 1
ATOM 1613 C C . ARG B 1 23 ? -0.767 -23.234 -4.41 1 85.88 23 ARG B C 1
ATOM 1615 O O . ARG B 1 23 ? -0.888 -24.469 -4.43 1 85.88 23 ARG B O 1
ATOM 1622 N N . ALA B 1 24 ? -1.676 -22.422 -4.043 1 89.69 24 ALA B N 1
ATOM 1623 C CA . ALA B 1 24 ? -2.979 -22.969 -3.682 1 89.69 24 ALA B CA 1
ATOM 1624 C C . ALA B 1 24 ? -3.66 -23.609 -4.891 1 89.69 24 ALA B C 1
ATOM 1626 O O . ALA B 1 24 ? -3.801 -22.969 -5.938 1 89.69 24 ALA B O 1
ATOM 1627 N N . THR B 1 25 ? -4.066 -24.906 -4.742 1 91.44 25 THR B N 1
ATOM 1628 C CA . THR B 1 25 ? -4.723 -25.594 -5.844 1 91.44 25 THR B CA 1
ATOM 1629 C C . THR B 1 25 ? -6.184 -25.891 -5.512 1 91.44 25 THR B C 1
ATOM 1631 O O . THR B 1 25 ? -6.562 -25.906 -4.34 1 91.44 25 THR B O 1
ATOM 1634 N N . THR B 1 26 ? -6.906 -26.062 -6.598 1 93.81 26 THR B N 1
ATOM 1635 C CA . THR B 1 26 ? -8.305 -26.422 -6.41 1 93.81 26 THR B CA 1
ATOM 1636 C C . THR B 1 26 ? -8.43 -27.781 -5.742 1 93.81 26 THR B C 1
ATOM 1638 O O . THR B 1 26 ? -9.359 -28.031 -4.969 1 93.81 26 THR B O 1
ATOM 1641 N N . LYS B 1 27 ? -7.457 -28.594 -5.953 1 95.5 27 LYS B N 1
ATOM 1642 C CA . LYS B 1 27 ? -7.434 -29.906 -5.297 1 95.5 27 LYS B CA 1
ATOM 1643 C C . LYS B 1 27 ? -7.297 -29.75 -3.785 1 95.5 27 LYS B C 1
ATOM 1645 O O . LYS B 1 27 ? -8.039 -30.375 -3.025 1 95.5 27 LYS B O 1
ATOM 1650 N N . GLU B 1 28 ? -6.398 -28.953 -3.336 1 95.88 28 GLU B N 1
ATOM 1651 C CA . GLU B 1 28 ? -6.168 -28.719 -1.914 1 95.88 28 GLU B CA 1
ATOM 1652 C C . GLU B 1 28 ? -7.367 -28.047 -1.264 1 95.88 28 GLU B C 1
ATOM 1654 O O . GLU B 1 28 ? -7.73 -28.359 -0.13 1 95.88 28 GLU B O 1
ATOM 1659 N N . ILE B 1 29 ? -7.957 -27.078 -1.977 1 96.31 29 ILE B N 1
ATOM 1660 C CA . ILE B 1 29 ? -9.117 -26.359 -1.466 1 96.31 29 ILE B CA 1
ATOM 1661 C C . ILE B 1 29 ? -10.297 -27.312 -1.311 1 96.31 29 ILE B C 1
ATOM 1663 O O . ILE B 1 29 ? -10.984 -27.297 -0.289 1 96.31 29 ILE B O 1
ATOM 1667 N N . ALA B 1 30 ? -10.469 -28.156 -2.354 1 96.94 30 ALA B N 1
ATOM 1668 C CA . ALA B 1 30 ? -11.531 -29.141 -2.291 1 96.94 30 ALA B CA 1
ATOM 1669 C C . ALA B 1 30 ? -11.328 -30.094 -1.112 1 96.94 30 ALA B C 1
ATOM 1671 O O . ALA B 1 30 ? -12.258 -30.344 -0.341 1 96.94 30 ALA B O 1
ATOM 1672 N N . LYS B 1 31 ? -10.148 -30.547 -0.975 1 97.06 31 LYS B N 1
ATOM 1673 C CA . LYS B 1 31 ? -9.82 -31.438 0.125 1 97.06 31 LYS B CA 1
ATOM 1674 C C . LYS B 1 31 ? -10.086 -30.781 1.476 1 97.06 31 LYS B C 1
ATOM 1676 O O . LYS B 1 31 ? -10.688 -31.391 2.363 1 97.06 31 LYS B O 1
ATOM 1681 N N . ALA B 1 32 ? -9.648 -29.594 1.639 1 96.19 32 ALA B N 1
ATOM 1682 C CA . ALA B 1 32 ? -9.844 -28.844 2.881 1 96.19 32 ALA B CA 1
ATOM 1683 C C . ALA B 1 32 ? -11.328 -28.641 3.164 1 96.19 32 ALA B C 1
ATOM 1685 O O . ALA B 1 32 ? -11.742 -28.562 4.324 1 96.19 32 ALA B O 1
ATOM 1686 N N . ALA B 1 33 ? -12.133 -28.578 2.09 1 96.31 33 ALA B N 1
ATOM 1687 C CA . ALA B 1 33 ? -13.57 -28.344 2.213 1 96.31 33 ALA B CA 1
ATOM 1688 C C . ALA B 1 33 ? -14.328 -29.656 2.365 1 96.31 33 ALA B C 1
ATOM 1690 O O . ALA B 1 33 ? -15.539 -29.656 2.568 1 96.31 33 ALA B O 1
ATOM 1691 N N . GLY B 1 34 ? -13.641 -30.75 2.188 1 96.38 34 GLY B N 1
ATOM 1692 C CA . GLY B 1 34 ? -14.289 -32.062 2.258 1 96.38 34 GLY B CA 1
ATOM 1693 C C . GLY B 1 34 ? -15.117 -32.375 1.028 1 96.38 34 GLY B C 1
ATOM 1694 O O . GLY B 1 34 ? -16.156 -33.031 1.129 1 96.38 34 GLY B O 1
ATOM 1695 N N . LEU B 1 35 ? -14.633 -31.844 -0.034 1 96.44 35 LEU B N 1
ATOM 1696 C CA . LEU B 1 35 ? -15.359 -32.031 -1.287 1 96.44 35 LEU B CA 1
ATOM 1697 C C . LEU B 1 35 ? -14.453 -32.625 -2.359 1 96.44 35 LEU B C 1
ATOM 1699 O O . LEU B 1 35 ? -13.234 -32.625 -2.223 1 96.44 35 LEU B O 1
ATOM 1703 N N . SER B 1 36 ? -15.156 -33.125 -3.406 1 94.94 36 SER B N 1
ATOM 1704 C CA . SER B 1 36 ? -14.43 -33.438 -4.633 1 94.94 36 SER B CA 1
ATOM 1705 C C . SER B 1 36 ? -14.164 -32.188 -5.453 1 94.94 36 SER B C 1
ATOM 1707 O O . SER B 1 36 ? -14.836 -31.156 -5.277 1 94.94 36 SER B O 1
ATOM 1709 N N . GLU B 1 37 ? -13.172 -32.25 -6.258 1 93.88 37 GLU B N 1
ATOM 1710 C CA . GLU B 1 37 ? -12.906 -31.109 -7.152 1 93.88 37 GLU B CA 1
ATOM 1711 C C . GLU B 1 37 ? -14.109 -30.828 -8.047 1 93.88 37 GLU B C 1
ATOM 1713 O O . GLU B 1 37 ? -14.398 -29.672 -8.359 1 93.88 37 GLU B O 1
ATOM 1718 N N . ALA B 1 38 ? -14.844 -31.906 -8.445 1 93.75 38 ALA B N 1
ATOM 1719 C CA . ALA B 1 38 ? -16.047 -31.734 -9.266 1 93.75 38 ALA B CA 1
ATOM 1720 C C . ALA B 1 38 ? -17.109 -30.953 -8.531 1 93.75 38 ALA B C 1
ATOM 1722 O O . ALA B 1 38 ? -17.766 -30.078 -9.117 1 93.75 38 ALA B O 1
ATOM 1723 N N . ALA B 1 39 ? -17.297 -31.234 -7.352 1 93.69 39 ALA B N 1
ATOM 1724 C CA . ALA B 1 39 ? -18.281 -30.547 -6.527 1 93.69 39 ALA B CA 1
ATOM 1725 C C . ALA B 1 39 ? -17.906 -29.078 -6.344 1 93.69 39 ALA B C 1
ATOM 1727 O O . ALA B 1 39 ? -18.797 -28.203 -6.293 1 93.69 39 ALA B O 1
ATOM 1728 N N . LEU B 1 40 ? -16.578 -28.828 -6.188 1 94.38 40 LEU B N 1
ATOM 1729 C CA . LEU B 1 40 ? -16.078 -27.453 -6.055 1 94.38 40 LEU B CA 1
ATOM 1730 C C . LEU B 1 40 ? -16.5 -26.609 -7.25 1 94.38 40 LEU B C 1
ATOM 1732 O O . LEU B 1 40 ? -16.938 -25.469 -7.086 1 94.38 40 LEU B O 1
ATOM 1736 N N . TYR B 1 41 ? -16.547 -27.219 -8.406 1 92.31 41 TYR B N 1
ATOM 1737 C CA . TYR B 1 41 ? -16.781 -26.484 -9.641 1 92.31 41 TYR B CA 1
ATOM 1738 C C . TYR B 1 41 ? -18.266 -26.328 -9.914 1 92.31 41 TYR B C 1
ATOM 1740 O O . TYR B 1 41 ? -18.672 -25.625 -10.844 1 92.31 41 TYR B O 1
ATOM 1748 N N . LYS B 1 42 ? -19.109 -26.938 -9.148 1 94.31 42 LYS B N 1
ATOM 1749 C CA . LYS B 1 42 ? -20.547 -26.656 -9.172 1 94.31 42 LYS B CA 1
ATOM 1750 C C . LYS B 1 42 ? -20.844 -25.266 -8.609 1 94.31 42 LYS B C 1
ATOM 1752 O O . LYS B 1 42 ? -21.875 -24.672 -8.922 1 94.31 42 LYS B O 1
ATOM 1757 N N . HIS B 1 43 ? -19.906 -24.812 -7.844 1 93.94 43 HIS B N 1
ATOM 1758 C CA . HIS B 1 43 ? -20.141 -23.547 -7.152 1 93.94 43 HIS B CA 1
ATOM 1759 C C . HIS B 1 43 ? -19.266 -22.438 -7.719 1 93.94 43 HIS B C 1
ATOM 1761 O O . HIS B 1 43 ? -19.609 -21.25 -7.617 1 93.94 43 HIS B O 1
ATOM 1767 N N . PHE B 1 44 ? -18.125 -22.844 -8.203 1 94.06 44 PHE B N 1
ATOM 1768 C CA . PHE B 1 44 ? -17.203 -21.859 -8.758 1 94.06 44 PHE B CA 1
ATOM 1769 C C . PHE B 1 44 ? -16.719 -22.297 -10.133 1 94.06 44 PHE B C 1
ATOM 1771 O O . PHE B 1 44 ? -16.406 -23.469 -10.344 1 94.06 44 PHE B O 1
ATOM 1778 N N . THR B 1 45 ? -16.594 -21.328 -11.016 1 90.19 45 THR B N 1
ATOM 1779 C CA . THR B 1 45 ? -16.266 -21.609 -12.406 1 90.19 45 THR B CA 1
ATOM 1780 C C . THR B 1 45 ? -14.781 -21.969 -12.539 1 90.19 45 THR B C 1
ATOM 1782 O O . THR B 1 45 ? -14.398 -22.766 -13.391 1 90.19 45 THR B O 1
ATOM 1785 N N . ASP B 1 46 ? -13.922 -21.359 -11.781 1 87.38 46 ASP B N 1
ATOM 1786 C CA . ASP B 1 46 ? -12.484 -21.578 -11.844 1 87.38 46 ASP B CA 1
ATOM 1787 C C . ASP B 1 46 ? -11.789 -21.078 -10.578 1 87.38 46 ASP B C 1
ATOM 1789 O O . ASP B 1 46 ? -12.453 -20.609 -9.656 1 87.38 46 ASP B O 1
ATOM 1793 N N . LYS B 1 47 ? -10.555 -21.25 -10.461 1 86.06 47 LYS B N 1
ATOM 1794 C CA . LYS B 1 47 ? -9.75 -20.875 -9.305 1 86.06 47 LYS B CA 1
ATOM 1795 C C . LYS B 1 47 ? -9.82 -19.375 -9.07 1 86.06 47 LYS B C 1
ATOM 1797 O O . LYS B 1 47 ? -9.883 -18.922 -7.918 1 86.06 47 LYS B O 1
ATOM 1802 N N . ALA B 1 48 ? -9.875 -18.594 -10.164 1 85.31 48 ALA B N 1
ATOM 1803 C CA . ALA B 1 48 ? -9.938 -17.141 -10.039 1 85.31 48 ALA B CA 1
ATOM 1804 C C . ALA B 1 48 ? -11.219 -16.719 -9.336 1 85.31 48 ALA B C 1
ATOM 1806 O O . ALA B 1 48 ? -11.188 -15.82 -8.477 1 85.31 48 ALA B O 1
ATOM 1807 N N . ALA B 1 49 ? -12.234 -17.375 -9.641 1 88.81 49 ALA B N 1
ATOM 1808 C CA . ALA B 1 49 ? -13.516 -17.047 -9.031 1 88.81 49 ALA B CA 1
ATOM 1809 C C . ALA B 1 49 ? -13.508 -17.359 -7.535 1 88.81 49 ALA B C 1
ATOM 1811 O O . ALA B 1 49 ? -14.109 -16.641 -6.742 1 88.81 49 ALA B O 1
ATOM 1812 N N . ILE B 1 50 ? -12.844 -18.406 -7.199 1 91.56 50 ILE B N 1
ATOM 1813 C CA . ILE B 1 50 ? -12.727 -18.766 -5.789 1 91.56 50 ILE B CA 1
ATOM 1814 C C . ILE B 1 50 ? -11.945 -17.672 -5.047 1 91.56 50 ILE B C 1
ATOM 1816 O O . ILE B 1 50 ? -12.375 -17.203 -3.994 1 91.56 50 ILE B O 1
ATOM 1820 N N . PHE B 1 51 ? -10.883 -17.281 -5.57 1 88.19 51 PHE B N 1
ATOM 1821 C CA . PHE B 1 51 ? -10.031 -16.281 -4.938 1 88.19 51 PHE B CA 1
ATOM 1822 C C . PHE B 1 51 ? -10.758 -14.945 -4.812 1 88.19 51 PHE B C 1
ATOM 1824 O O . PHE B 1 51 ? -10.68 -14.281 -3.773 1 88.19 51 PHE B O 1
ATOM 1831 N N . LEU B 1 52 ? -11.445 -14.586 -5.848 1 86.69 52 LEU B N 1
ATOM 1832 C CA . LEU B 1 52 ? -12.211 -13.344 -5.816 1 86.69 52 LEU B CA 1
ATOM 1833 C C . LEU B 1 52 ? -13.305 -13.406 -4.754 1 86.69 52 LEU B C 1
ATOM 1835 O O . LEU B 1 52 ? -13.57 -12.414 -4.066 1 86.69 52 LEU B O 1
ATOM 1839 N N . GLY B 1 53 ? -13.859 -14.547 -4.617 1 88.56 53 GLY B N 1
ATOM 1840 C CA . GLY B 1 53 ? -14.836 -14.742 -3.553 1 88.56 53 GLY B CA 1
ATOM 1841 C C . GLY B 1 53 ? -14.242 -14.57 -2.166 1 88.56 53 GLY B C 1
ATOM 1842 O O . GLY B 1 53 ? -14.844 -13.93 -1.305 1 88.56 53 GLY B O 1
ATOM 1843 N N . VAL B 1 54 ? -13.062 -15.172 -1.978 1 90.12 54 VAL B N 1
ATOM 1844 C CA . VAL B 1 54 ? -12.367 -15.023 -0.702 1 90.12 54 VAL B CA 1
ATOM 1845 C C . VAL B 1 54 ? -12.078 -13.547 -0.433 1 90.12 54 VAL B C 1
ATOM 1847 O O . VAL B 1 54 ? -12.398 -13.039 0.644 1 90.12 54 VAL B O 1
ATOM 1850 N N . LEU B 1 55 ? -11.57 -12.859 -1.399 1 86.06 55 LEU B N 1
ATOM 1851 C CA . LEU B 1 55 ? -11.203 -11.461 -1.268 1 86.06 55 LEU B CA 1
ATOM 1852 C C . LEU B 1 55 ? -12.422 -10.602 -0.94 1 86.06 55 LEU B C 1
ATOM 1854 O O . LEU B 1 55 ? -12.359 -9.719 -0.081 1 86.06 55 LEU B O 1
ATOM 1858 N N . GLN B 1 56 ? -13.531 -10.891 -1.488 1 84.38 56 GLN B N 1
ATOM 1859 C CA . GLN B 1 56 ? -14.719 -10.047 -1.386 1 84.38 56 GLN B CA 1
ATOM 1860 C C . GLN B 1 56 ? -15.531 -10.391 -0.14 1 84.38 56 GLN B C 1
ATOM 1862 O O . GLN B 1 56 ? -16.156 -9.516 0.46 1 84.38 56 GLN B O 1
ATOM 1867 N N . GLU B 1 57 ? -15.438 -11.664 0.274 1 88.38 57 GLU B N 1
ATOM 1868 C CA . GLU B 1 57 ? -16.422 -12.102 1.263 1 88.38 57 GLU B CA 1
ATOM 1869 C C . GLU B 1 57 ? -15.742 -12.547 2.555 1 88.38 57 GLU B C 1
ATOM 1871 O O . GLU B 1 57 ? -16.391 -12.688 3.59 1 88.38 57 GLU B O 1
ATOM 1876 N N . ARG B 1 58 ? -14.477 -12.828 2.475 1 87.19 58 ARG B N 1
ATOM 1877 C CA . ARG B 1 58 ? -13.812 -13.367 3.652 1 87.19 58 ARG B CA 1
ATOM 1878 C C . ARG B 1 58 ? -12.68 -12.453 4.109 1 87.19 58 ARG B C 1
ATOM 1880 O O . ARG B 1 58 ? -11.812 -12.867 4.887 1 87.19 58 ARG B O 1
ATOM 1887 N N . SER B 1 59 ? -12.695 -11.25 3.576 1 84.12 59 SER B N 1
ATOM 1888 C CA . SER B 1 59 ? -11.672 -10.305 4.008 1 84.12 59 SER B CA 1
ATOM 1889 C C . SER B 1 59 ? -11.781 -10.008 5.5 1 84.12 59 SER B C 1
ATOM 1891 O O . SER B 1 59 ? -12.781 -9.445 5.953 1 84.12 59 SER B O 1
ATOM 1893 N N . PRO B 1 60 ? -10.812 -10.352 6.266 1 81 60 PRO B N 1
ATOM 1894 C CA . PRO B 1 60 ? -10.867 -10.102 7.703 1 81 60 PRO B CA 1
ATOM 1895 C C . PRO B 1 60 ? -10.82 -8.609 8.039 1 81 60 PRO B C 1
ATOM 1897 O O . PRO B 1 60 ? -10.133 -7.84 7.367 1 81 60 PRO B O 1
ATOM 1900 N N . GLY B 1 61 ? -11.531 -8.234 9.055 1 84.75 61 GLY B N 1
ATOM 1901 C CA . GLY B 1 61 ? -11.453 -6.875 9.562 1 84.75 61 GLY B CA 1
ATOM 1902 C C . GLY B 1 61 ? -12.32 -5.898 8.789 1 84.75 61 GLY B C 1
ATOM 1903 O O . GLY B 1 61 ? -12.32 -4.699 9.078 1 84.75 61 GLY B O 1
ATOM 1904 N N . PHE B 1 62 ? -13.062 -6.402 7.805 1 87.81 62 PHE B N 1
ATOM 1905 C CA . PHE B 1 62 ? -13.875 -5.496 7.004 1 87.81 62 PHE B CA 1
ATOM 1906 C C . PHE B 1 62 ? -15.023 -4.926 7.828 1 87.81 62 PHE B C 1
ATOM 1908 O O . PHE B 1 62 ? -15.312 -3.73 7.754 1 87.81 62 PHE B O 1
ATOM 1915 N N . ARG B 1 63 ? -15.648 -5.738 8.641 1 89.94 63 ARG B N 1
ATOM 1916 C CA . ARG B 1 63 ? -16.812 -5.312 9.414 1 89.94 63 ARG B CA 1
ATOM 1917 C C . ARG B 1 63 ? -16.438 -4.223 10.414 1 89.94 63 ARG B C 1
ATOM 1919 O O . ARG B 1 63 ? -17.062 -3.168 10.453 1 89.94 63 ARG B O 1
ATOM 1926 N N . PRO B 1 64 ? -15.367 -4.418 11.203 1 93.69 64 PRO B N 1
ATOM 1927 C CA . PRO B 1 64 ? -14.969 -3.334 12.109 1 93.69 64 PRO B CA 1
ATOM 1928 C C . PRO B 1 64 ? -14.672 -2.031 11.367 1 93.69 64 PRO B C 1
ATOM 1930 O O . PRO B 1 64 ? -15.016 -0.949 11.852 1 93.69 64 PRO B O 1
ATOM 1933 N N . LEU B 1 65 ? -14.047 -2.113 10.219 1 95.94 65 LEU B N 1
ATOM 1934 C CA . LEU B 1 65 ? -13.742 -0.914 9.445 1 95.94 65 LEU B CA 1
ATOM 1935 C C . LEU B 1 65 ? -15.023 -0.26 8.938 1 95.94 65 LEU B C 1
ATOM 1937 O O . LEU B 1 65 ? -15.188 0.957 9.047 1 95.94 65 LEU B O 1
ATOM 1941 N N . ARG B 1 66 ? -15.898 -1.082 8.414 1 94.75 66 ARG B N 1
ATOM 1942 C CA . ARG B 1 66 ? -17.188 -0.576 7.957 1 94.75 66 ARG B CA 1
ATOM 1943 C C . ARG B 1 66 ? -17.938 0.124 9.086 1 94.75 66 ARG B C 1
ATOM 1945 O O . ARG B 1 66 ? -18.484 1.208 8.891 1 94.75 66 ARG B O 1
ATOM 1952 N N . ASP B 1 67 ? -17.938 -0.469 10.242 1 95.56 67 ASP B N 1
ATOM 1953 C CA . ASP B 1 67 ? -18.625 0.101 11.398 1 95.56 67 ASP B CA 1
ATOM 1954 C C . ASP B 1 67 ? -17.984 1.424 11.812 1 95.56 67 ASP B C 1
ATOM 1956 O O . ASP B 1 67 ? -18.688 2.381 12.141 1 95.56 67 ASP B O 1
ATOM 1960 N N . ALA B 1 68 ? -16.672 1.481 11.805 1 96.94 68 ALA B N 1
ATOM 1961 C CA . ALA B 1 68 ? -15.969 2.711 12.156 1 96.94 68 ALA B CA 1
ATOM 1962 C C . ALA B 1 68 ? -16.297 3.832 11.172 1 96.94 68 ALA B C 1
ATOM 1964 O O . ALA B 1 68 ? -16.438 4.988 11.57 1 96.94 68 ALA B O 1
ATOM 1965 N N . LEU B 1 69 ? -16.453 3.473 9.898 1 97.25 69 LEU B N 1
ATOM 1966 C CA . LEU B 1 69 ? -16.703 4.457 8.852 1 97.25 69 LEU B CA 1
ATOM 1967 C C . LEU B 1 69 ? -18.156 4.902 8.859 1 97.25 69 LEU B C 1
ATOM 1969 O O . LEU B 1 69 ? -18.5 5.926 8.258 1 97.25 69 LEU B O 1
ATOM 1973 N N . ALA B 1 70 ? -19 4.152 9.523 1 96.38 70 ALA B N 1
ATOM 1974 C CA . ALA B 1 70 ? -20.422 4.441 9.562 1 96.38 70 ALA B CA 1
ATOM 1975 C C . ALA B 1 70 ? -20.766 5.363 10.734 1 96.38 70 ALA B C 1
ATOM 1977 O O . ALA B 1 70 ? -21.938 5.574 11.047 1 96.38 70 ALA B O 1
ATOM 1978 N N . VAL B 1 71 ? -19.766 5.906 11.391 1 96 71 VAL B N 1
ATOM 1979 C CA . VAL B 1 71 ? -19.969 6.805 12.516 1 96 71 VAL B CA 1
ATOM 1980 C C . VAL B 1 71 ? -20.844 7.984 12.078 1 96 71 VAL B C 1
ATOM 1982 O O . VAL B 1 71 ? -20.688 8.5 10.977 1 96 71 VAL B O 1
ATOM 1985 N N . ARG B 1 72 ? -21.734 8.398 12.953 1 95.94 72 ARG B N 1
ATOM 1986 C CA . ARG B 1 72 ? -22.641 9.5 12.68 1 95.94 72 ARG B CA 1
ATOM 1987 C C . ARG B 1 72 ? -21.938 10.844 12.836 1 95.94 72 ARG B C 1
ATOM 1989 O O . ARG B 1 72 ? -21.406 11.148 13.906 1 95.94 72 ARG B O 1
ATOM 1996 N N . PRO B 1 73 ? -21.953 11.57 11.75 1 97.62 73 PRO B N 1
ATOM 1997 C CA . PRO B 1 73 ? -21.422 12.922 11.93 1 97.62 73 PRO B CA 1
ATOM 1998 C C . PRO B 1 73 ? -22.062 13.672 13.094 1 97.62 73 PRO B C 1
ATOM 2000 O O . PRO B 1 73 ? -23.266 13.531 13.336 1 97.62 73 PRO B O 1
ATOM 2003 N N . GLY B 1 74 ? -21.312 14.414 13.781 1 97.56 74 GLY B N 1
ATOM 2004 C CA . GLY B 1 74 ? -21.812 15.172 14.914 1 97.56 74 GLY B CA 1
ATOM 2005 C C . GLY B 1 74 ? -21.719 14.422 16.234 1 97.56 74 GLY B C 1
ATOM 2006 O O . GLY B 1 74 ? -21.953 14.992 17.297 1 97.56 74 GLY B O 1
ATOM 2007 N N . SER B 1 75 ? -21.281 13.156 16.125 1 96.75 75 SER B N 1
ATOM 2008 C CA . SER B 1 75 ? -21.172 12.336 17.328 1 96.75 75 SER B CA 1
ATOM 2009 C C . SER B 1 75 ? -19.719 12.258 17.797 1 96.75 75 SER B C 1
ATOM 2011 O O . SER B 1 75 ? -18.797 12.203 16.969 1 96.75 75 SER B O 1
ATOM 2013 N N . ALA B 1 76 ? -19.5 12.305 19.141 1 96.69 76 ALA B N 1
ATOM 2014 C CA . ALA B 1 76 ? -18.156 12.234 19.719 1 96.69 76 ALA B CA 1
ATOM 2015 C C . ALA B 1 76 ? -17.266 13.336 19.141 1 96.69 76 ALA B C 1
ATOM 2017 O O . ALA B 1 76 ? -17.75 14.367 18.688 1 96.69 76 ALA B O 1
ATOM 2018 N N . THR B 1 77 ? -15.977 13.211 19.359 1 97.5 77 THR B N 1
ATOM 2019 C CA . THR B 1 77 ? -15.062 14.195 18.781 1 97.5 77 THR B CA 1
ATOM 2020 C C . THR B 1 77 ? -14.562 13.727 17.406 1 97.5 77 THR B C 1
ATOM 2022 O O . THR B 1 77 ? -14.398 12.523 17.172 1 97.5 77 THR B O 1
ATOM 2025 N N . VAL B 1 78 ? -14.359 14.648 16.531 1 98.12 78 VAL B N 1
ATOM 2026 C CA . VAL B 1 78 ? -13.836 14.328 15.203 1 98.12 78 VAL B CA 1
ATOM 2027 C C . VAL B 1 78 ? -12.5 13.594 15.344 1 98.12 78 VAL B C 1
ATOM 2029 O O . VAL B 1 78 ? -12.273 12.57 14.688 1 98.12 78 VAL B O 1
ATOM 2032 N N . ALA B 1 79 ? -11.656 14.094 16.234 1 96.94 79 ALA B N 1
ATOM 2033 C CA . ALA B 1 79 ? -10.344 13.477 16.453 1 96.94 79 ALA B CA 1
ATOM 2034 C C . ALA B 1 79 ? -10.492 12.039 16.938 1 96.94 79 ALA B C 1
ATOM 2036 O O . ALA B 1 79 ? -9.773 11.148 16.5 1 96.94 79 ALA B O 1
ATOM 2037 N N . GLY B 1 80 ? -11.375 11.828 17.859 1 97.19 80 GLY B N 1
ATOM 2038 C CA . GLY B 1 80 ? -11.633 10.484 18.359 1 97.19 80 GLY B CA 1
ATOM 2039 C C . GLY B 1 80 ? -12.141 9.539 17.281 1 97.19 80 GLY B C 1
ATOM 2040 O O . GLY B 1 80 ? -11.695 8.391 17.203 1 97.19 80 GLY B O 1
ATOM 2041 N N . ASN B 1 81 ? -13.094 10.008 16.469 1 98.12 81 ASN B N 1
ATOM 2042 C CA . ASN B 1 81 ? -13.625 9.211 15.375 1 98.12 81 ASN B CA 1
ATOM 2043 C C . ASN B 1 81 ? -12.539 8.883 14.352 1 98.12 81 ASN B C 1
ATOM 2045 O O . ASN B 1 81 ? -12.453 7.746 13.875 1 98.12 81 ASN B O 1
ATOM 2049 N N . LEU B 1 82 ? -11.688 9.875 14.047 1 98.38 82 LEU B N 1
ATOM 2050 C CA . LEU B 1 82 ? -10.594 9.656 13.117 1 98.38 82 LEU B CA 1
ATOM 2051 C C . LEU B 1 82 ? -9.633 8.594 13.648 1 98.38 82 LEU B C 1
ATOM 2053 O O . LEU B 1 82 ? -9.172 7.734 12.891 1 98.38 82 LEU B O 1
ATOM 2057 N N . THR B 1 83 ? -9.367 8.625 14.914 1 98 83 THR B N 1
ATOM 2058 C CA . THR B 1 83 ? -8.477 7.645 15.531 1 98 83 THR B CA 1
ATOM 2059 C C . THR B 1 83 ? -9.078 6.246 15.469 1 98 83 THR B C 1
ATOM 2061 O O . THR B 1 83 ? -8.398 5.281 15.125 1 98 83 THR B O 1
ATOM 2064 N N . ALA B 1 84 ? -10.352 6.117 15.727 1 97.62 84 ALA B N 1
ATOM 2065 C CA . ALA B 1 84 ? -11.031 4.828 15.656 1 97.62 84 ALA B CA 1
ATOM 2066 C C . ALA B 1 84 ? -11.008 4.273 14.234 1 97.62 84 ALA B C 1
ATOM 2068 O O . ALA B 1 84 ? -10.766 3.08 14.031 1 97.62 84 ALA B O 1
ATOM 2069 N N . ILE B 1 85 ? -11.234 5.121 13.297 1 98.12 85 ILE B N 1
ATOM 2070 C CA . ILE B 1 85 ? -11.203 4.723 11.898 1 98.12 85 ILE B CA 1
ATOM 2071 C C . ILE B 1 85 ? -9.797 4.289 11.508 1 98.12 85 ILE B C 1
ATOM 2073 O O . ILE B 1 85 ? -9.609 3.256 10.859 1 98.12 85 ILE B O 1
ATOM 2077 N N . ALA B 1 86 ? -8.797 5.074 11.93 1 98.19 86 ALA B N 1
ATOM 2078 C CA . ALA B 1 86 ? -7.406 4.754 11.617 1 98.19 86 ALA B CA 1
ATOM 2079 C C . ALA B 1 86 ? -7.008 3.408 12.219 1 98.19 86 ALA B C 1
ATOM 2081 O O . ALA B 1 86 ? -6.32 2.613 11.57 1 98.19 86 ALA B O 1
ATOM 2082 N N . VAL B 1 87 ? -7.422 3.139 13.406 1 97 87 VAL B N 1
ATOM 2083 C CA . VAL B 1 87 ? -7.117 1.878 14.078 1 97 87 VAL B CA 1
ATOM 2084 C C . VAL B 1 87 ? -7.77 0.722 13.328 1 97 87 VAL B C 1
ATOM 2086 O O . VAL B 1 87 ? -7.117 -0.279 13.023 1 97 87 VAL B O 1
ATOM 2089 N N . ALA B 1 88 ? -9.016 0.839 12.984 1 96.81 88 ALA B N 1
ATOM 2090 C CA . ALA B 1 88 ? -9.742 -0.194 12.25 1 96.81 88 ALA B CA 1
ATOM 2091 C C . ALA B 1 88 ? -9.133 -0.407 10.859 1 96.81 88 ALA B C 1
ATOM 2093 O O . ALA B 1 88 ? -8.992 -1.546 10.406 1 96.81 88 ALA B O 1
ATOM 2094 N N . ALA B 1 89 ? -8.789 0.694 10.219 1 97.19 89 ALA B N 1
ATOM 2095 C CA . ALA B 1 89 ? -8.18 0.614 8.891 1 97.19 89 ALA B CA 1
ATOM 2096 C C . ALA B 1 89 ? -6.836 -0.105 8.945 1 97.19 89 ALA B C 1
ATOM 2098 O O . ALA B 1 89 ? -6.551 -0.962 8.109 1 97.19 89 ALA B O 1
ATOM 2099 N N . SER B 1 90 ? -6.02 0.249 9.938 1 95.88 90 SER B N 1
ATOM 2100 C CA . SER B 1 90 ? -4.715 -0.388 10.094 1 95.88 90 SER B CA 1
ATOM 2101 C C . SER B 1 90 ? -4.855 -1.895 10.281 1 95.88 90 SER B C 1
ATOM 2103 O O . SER B 1 90 ? -4.121 -2.672 9.664 1 95.88 90 SER B O 1
ATOM 2105 N N . ALA B 1 91 ? -5.773 -2.305 11.07 1 93.25 91 ALA B N 1
ATOM 2106 C CA . ALA B 1 91 ? -6.016 -3.727 11.305 1 93.25 91 ALA B CA 1
ATOM 2107 C C . ALA B 1 91 ? -6.488 -4.414 10.023 1 93.25 91 ALA B C 1
ATOM 2109 O O . ALA B 1 91 ? -5.996 -5.492 9.672 1 93.25 91 ALA B O 1
ATOM 2110 N N . PHE B 1 92 ? -7.359 -3.811 9.344 1 94.19 92 PHE B N 1
ATOM 2111 C CA . PHE B 1 92 ? -7.91 -4.336 8.102 1 94.19 92 PHE B CA 1
ATOM 2112 C C . PHE B 1 92 ? -6.816 -4.496 7.047 1 94.19 92 PHE B C 1
ATOM 2114 O O . PHE B 1 92 ? -6.684 -5.562 6.445 1 94.19 92 PHE B O 1
ATOM 2121 N N . TYR B 1 93 ? -6.047 -3.457 6.84 1 94.12 93 TYR B N 1
ATOM 2122 C CA . TYR B 1 93 ? -4.98 -3.506 5.844 1 94.12 93 TYR B CA 1
ATOM 2123 C C . TYR B 1 93 ? -3.932 -4.547 6.219 1 94.12 93 TYR B C 1
ATOM 2125 O O . TYR B 1 93 ? -3.463 -5.301 5.363 1 94.12 93 TYR B O 1
ATOM 2133 N N . GLY B 1 94 ? -3.549 -4.574 7.461 1 90.69 94 GLY B N 1
ATOM 2134 C CA . GLY B 1 94 ? -2.564 -5.539 7.926 1 90.69 94 GLY B CA 1
ATOM 2135 C C . GLY B 1 94 ? -2.967 -6.977 7.66 1 90.69 94 GLY B C 1
ATOM 2136 O O . GLY B 1 94 ? -2.146 -7.789 7.227 1 90.69 94 GLY B O 1
ATOM 2137 N N . GLU B 1 95 ? -4.203 -7.273 7.797 1 88.12 95 GLU B N 1
ATOM 2138 C CA . GLU B 1 95 ? -4.699 -8.633 7.648 1 88.12 95 GLU B CA 1
ATOM 2139 C C . GLU B 1 95 ? -4.879 -9 6.176 1 88.12 95 GLU B C 1
ATOM 2141 O O . GLU B 1 95 ? -4.797 -10.172 5.809 1 88.12 95 GLU B O 1
ATOM 2146 N N . ASN B 1 96 ? -5.043 -7.996 5.371 1 90.12 96 ASN B N 1
ATOM 2147 C CA . ASN B 1 96 ? -5.48 -8.305 4.016 1 90.12 96 ASN B CA 1
ATOM 2148 C C . ASN B 1 96 ? -4.363 -8.094 3 1 90.12 96 ASN B C 1
ATOM 2150 O O . ASN B 1 96 ? -4.461 -8.539 1.855 1 90.12 96 ASN B O 1
ATOM 2154 N N . PHE B 1 97 ? -3.252 -7.551 3.367 1 87.38 97 PHE B N 1
ATOM 2155 C CA . PHE B 1 97 ? -2.191 -7.219 2.424 1 87.38 97 PHE B CA 1
ATOM 2156 C C . PHE B 1 97 ? -1.687 -8.469 1.714 1 87.38 97 PHE B C 1
ATOM 2158 O O . PHE B 1 97 ? -1.535 -8.477 0.49 1 87.38 97 PHE B O 1
ATOM 2165 N N . PRO B 1 98 ? -1.501 -9.586 2.406 1 84.25 98 PRO B N 1
ATOM 2166 C CA . PRO B 1 98 ? -1.038 -10.773 1.686 1 84.25 98 PRO B CA 1
ATOM 2167 C C . PRO B 1 98 ? -2.025 -11.242 0.618 1 84.25 98 PRO B C 1
ATOM 2169 O O . PRO B 1 98 ? -1.614 -11.695 -0.453 1 84.25 98 PRO B O 1
ATOM 2172 N N . LEU B 1 99 ? -3.271 -11.109 0.902 1 86.06 99 LEU B N 1
ATOM 2173 C CA . LEU B 1 99 ? -4.289 -11.508 -0.065 1 86.06 99 LEU B CA 1
ATOM 2174 C C . LEU B 1 99 ? -4.32 -10.555 -1.25 1 86.06 99 LEU B C 1
ATOM 2176 O O . LEU B 1 99 ? -4.227 -10.977 -2.402 1 86.06 99 LEU B O 1
ATOM 2180 N N . VAL B 1 100 ? -4.355 -9.273 -0.957 1 85.94 100 VAL B N 1
ATOM 2181 C CA . VAL B 1 100 ? -4.488 -8.242 -1.978 1 85.94 100 VAL B CA 1
ATOM 2182 C C . VAL B 1 100 ? -3.201 -8.156 -2.795 1 85.94 100 VAL B C 1
ATOM 2184 O O . VAL B 1 100 ? -3.242 -8 -4.016 1 85.94 100 VAL B O 1
ATOM 2187 N N . GLY B 1 101 ? -2.113 -8.219 -2.137 1 87.06 101 GLY B N 1
ATOM 2188 C CA . GLY B 1 101 ? -0.837 -8.211 -2.834 1 87.06 101 GLY B CA 1
ATOM 2189 C C . GLY B 1 101 ? -0.659 -9.391 -3.768 1 87.06 101 GLY B C 1
ATOM 2190 O O . GLY B 1 101 ? -0.111 -9.25 -4.863 1 87.06 101 GLY B O 1
ATOM 2191 N N . SER B 1 102 ? -1.16 -10.531 -3.402 1 86.75 102 SER B N 1
ATOM 2192 C CA . SER B 1 102 ? -0.941 -11.773 -4.137 1 86.75 102 SER B CA 1
ATOM 2193 C C . SER B 1 102 ? -1.646 -11.742 -5.488 1 86.75 102 SER B C 1
ATOM 2195 O O . SER B 1 102 ? -1.24 -12.445 -6.422 1 86.75 102 SER B O 1
ATOM 2197 N N . ILE B 1 103 ? -2.676 -10.953 -5.605 1 85.44 103 ILE B N 1
ATOM 2198 C CA . ILE B 1 103 ? -3.434 -10.977 -6.852 1 85.44 103 ILE B CA 1
ATOM 2199 C C . ILE B 1 103 ? -2.605 -10.352 -7.969 1 85.44 103 ILE B C 1
ATOM 2201 O O . ILE B 1 103 ? -2.865 -10.594 -9.148 1 85.44 103 ILE B O 1
ATOM 2205 N N . PHE B 1 104 ? -1.577 -9.578 -7.629 1 86.69 104 PHE B N 1
ATOM 2206 C CA . PHE B 1 104 ? -0.712 -8.953 -8.625 1 86.69 104 PHE B CA 1
ATOM 2207 C C . PHE B 1 104 ? 0.175 -9.992 -9.297 1 86.69 104 PHE B C 1
ATOM 2209 O O . PHE B 1 104 ? 0.737 -9.742 -10.367 1 86.69 104 PHE B O 1
ATOM 2216 N N . ALA B 1 105 ? 0.287 -11.164 -8.672 1 85.31 105 ALA B N 1
ATOM 2217 C CA . ALA B 1 105 ? 1.123 -12.227 -9.227 1 85.31 105 ALA B CA 1
ATOM 2218 C C . ALA B 1 105 ? 0.428 -12.914 -10.398 1 85.31 105 ALA B C 1
ATOM 2220 O O . ALA B 1 105 ? 1.062 -13.648 -11.156 1 85.31 105 ALA B O 1
ATOM 2221 N N . GLU B 1 106 ? -0.88 -12.688 -10.531 1 83.75 106 GLU B N 1
ATOM 2222 C CA . GLU B 1 106 ? -1.679 -13.289 -11.594 1 83.75 106 GLU B CA 1
ATOM 2223 C C . GLU B 1 106 ? -2.496 -12.234 -12.336 1 83.75 106 GLU B C 1
ATOM 2225 O O . GLU B 1 106 ? -3.635 -11.945 -11.961 1 83.75 106 GLU B O 1
ATOM 2230 N N . PRO B 1 107 ? -1.987 -11.844 -13.461 1 82.25 107 PRO B N 1
ATOM 2231 C CA . PRO B 1 107 ? -2.625 -10.742 -14.18 1 82.25 107 PRO B CA 1
ATOM 2232 C C . PRO B 1 107 ? -4.078 -11.039 -14.547 1 82.25 107 PRO B C 1
ATOM 2234 O O . PRO B 1 107 ? -4.926 -10.141 -14.492 1 82.25 107 PRO B O 1
ATOM 2237 N N . ALA B 1 108 ? -4.379 -12.258 -14.844 1 81.44 108 ALA B N 1
ATOM 2238 C CA . ALA B 1 108 ? -5.742 -12.609 -15.219 1 81.44 108 ALA B CA 1
ATOM 2239 C C . ALA B 1 108 ? -6.703 -12.445 -14.047 1 81.44 108 ALA B C 1
ATOM 2241 O O . ALA B 1 108 ? -7.82 -11.953 -14.211 1 81.44 108 ALA B O 1
ATOM 2242 N N . ILE B 1 109 ? -6.238 -12.828 -12.898 1 82.69 109 ILE B N 1
ATOM 2243 C CA . ILE B 1 109 ? -7.055 -12.711 -11.703 1 82.69 109 ILE B CA 1
ATOM 2244 C C . ILE B 1 109 ? -7.223 -11.234 -11.336 1 82.69 109 ILE B C 1
ATOM 2246 O O . ILE B 1 109 ? -8.328 -10.789 -11.023 1 82.69 109 ILE B O 1
ATOM 2250 N N . PHE B 1 110 ? -6.164 -10.531 -11.484 1 86.94 110 PHE B N 1
ATOM 2251 C CA . PHE B 1 110 ? -6.199 -9.102 -11.18 1 86.94 110 PHE B CA 1
ATOM 2252 C C . PHE B 1 110 ? -7.18 -8.383 -12.102 1 86.94 110 PHE B C 1
ATOM 2254 O O . PHE B 1 110 ? -8.008 -7.598 -11.641 1 86.94 110 PHE B O 1
ATOM 2261 N N . ASP B 1 111 ? -7.102 -8.688 -13.328 1 87.56 111 ASP B N 1
ATOM 2262 C CA . ASP B 1 111 ? -7.953 -8.023 -14.312 1 87.56 111 ASP B CA 1
ATOM 2263 C C . ASP B 1 111 ? -9.43 -8.352 -14.07 1 87.56 111 ASP B C 1
ATOM 2265 O O . ASP B 1 111 ? -10.289 -7.473 -14.18 1 87.56 111 ASP B O 1
ATOM 2269 N N . ALA B 1 112 ? -9.672 -9.531 -13.789 1 84.62 112 ALA B N 1
ATOM 2270 C CA . ALA B 1 112 ? -11.039 -9.945 -13.508 1 84.62 112 ALA B CA 1
ATOM 2271 C C . ALA B 1 112 ? -11.578 -9.25 -12.258 1 84.62 112 ALA B C 1
ATOM 2273 O O . ALA B 1 112 ? -12.719 -8.789 -12.234 1 84.62 112 ALA B O 1
ATOM 2274 N N . HIS B 1 113 ? -10.734 -9.227 -11.25 1 86.12 113 HIS B N 1
ATOM 2275 C CA . HIS B 1 113 ? -11.117 -8.547 -10.016 1 86.12 113 HIS B CA 1
ATOM 2276 C C . HIS B 1 113 ? -11.391 -7.07 -10.258 1 86.12 113 HIS B C 1
ATOM 2278 O O . HIS B 1 113 ? -12.422 -6.547 -9.828 1 86.12 113 HIS B O 1
ATOM 2284 N N . ARG B 1 114 ? -10.508 -6.434 -10.945 1 87.44 114 ARG B N 1
ATOM 2285 C CA . ARG B 1 114 ? -10.648 -5.016 -11.258 1 87.44 114 ARG B CA 1
ATOM 2286 C C . ARG B 1 114 ? -11.93 -4.746 -12.023 1 87.44 114 ARG B C 1
ATOM 2288 O O . ARG B 1 114 ? -12.656 -3.793 -11.719 1 87.44 114 ARG B O 1
ATOM 2295 N N . ARG B 1 115 ? -12.195 -5.539 -12.992 1 86.19 115 ARG B N 1
ATOM 2296 C CA . ARG B 1 115 ? -13.406 -5.387 -13.797 1 86.19 115 ARG B CA 1
ATOM 2297 C C . ARG B 1 115 ? -14.656 -5.566 -12.953 1 86.19 115 ARG B C 1
ATOM 2299 O O . ARG B 1 115 ? -15.602 -4.781 -13.055 1 86.19 115 ARG B O 1
ATOM 2306 N N . ARG B 1 116 ? -14.641 -6.539 -12.164 1 82.88 116 ARG B N 1
ATOM 2307 C CA . ARG B 1 116 ? -15.781 -6.809 -11.305 1 82.88 116 ARG B CA 1
ATOM 2308 C C . ARG B 1 116 ? -16.031 -5.652 -10.336 1 82.88 116 ARG B C 1
ATOM 2310 O O . ARG B 1 116 ? -17.172 -5.219 -10.156 1 82.88 116 ARG B O 1
ATOM 2317 N N . MET B 1 117 ? -15 -5.223 -9.703 1 84.62 117 MET B N 1
ATOM 2318 C CA . MET B 1 117 ? -15.125 -4.09 -8.797 1 84.62 117 MET B CA 1
ATOM 2319 C C . MET B 1 117 ? -15.656 -2.861 -9.531 1 84.62 117 MET B C 1
ATOM 2321 O O . MET B 1 117 ? -16.5 -2.139 -9 1 84.62 117 MET B O 1
ATOM 2325 N N . GLY B 1 118 ? -15.148 -2.643 -10.68 1 84.88 118 GLY B N 1
ATOM 2326 C CA . GLY B 1 118 ? -15.633 -1.535 -11.492 1 84.88 118 GLY B CA 1
ATOM 2327 C C . GLY B 1 118 ? -17.125 -1.622 -11.789 1 84.88 118 GLY B C 1
ATOM 2328 O O . GLY B 1 118 ? -17.844 -0.625 -11.688 1 84.88 118 GLY B O 1
ATOM 2329 N N . GLN B 1 119 ? -17.594 -2.762 -12.117 1 84.5 119 GLN B N 1
ATOM 2330 C CA . GLN B 1 119 ? -18.984 -2.992 -12.438 1 84.5 119 GLN B CA 1
ATOM 2331 C C . GLN B 1 119 ? -19.875 -2.746 -11.227 1 84.5 119 GLN B C 1
ATOM 2333 O O . GLN B 1 119 ? -21 -2.264 -11.359 1 84.5 119 GLN B O 1
ATOM 2338 N N . LEU B 1 120 ? -19.359 -2.975 -10.109 1 83.62 120 LEU B N 1
ATOM 2339 C CA . LEU B 1 120 ? -20.125 -2.848 -8.867 1 83.62 120 LEU B CA 1
ATOM 2340 C C . LEU B 1 120 ? -19.969 -1.453 -8.273 1 83.62 120 LEU B C 1
ATOM 2342 O O . LEU B 1 120 ? -20.625 -1.121 -7.281 1 83.62 120 LEU B O 1
ATOM 2346 N N . GLY B 1 121 ? -19.172 -0.605 -8.945 1 83.31 121 GLY B N 1
ATOM 2347 C CA . GLY B 1 121 ? -18.844 0.673 -8.328 1 83.31 121 GLY B CA 1
ATOM 2348 C C . GLY B 1 121 ? -18.156 0.533 -6.988 1 83.31 121 GLY B C 1
ATOM 2349 O O . GLY B 1 121 ? -18.359 1.352 -6.09 1 83.31 121 GLY B O 1
ATOM 2350 N N . ALA B 1 122 ? -17.453 -0.543 -6.809 1 84.75 122 ALA B N 1
ATOM 2351 C CA . ALA B 1 122 ? -16.734 -0.867 -5.578 1 84.75 122 ALA B CA 1
ATOM 2352 C C . ALA B 1 122 ? -15.227 -0.845 -5.793 1 84.75 122 ALA B C 1
ATOM 2354 O O . ALA B 1 122 ? -14.758 -0.602 -6.91 1 84.75 122 ALA B O 1
ATOM 2355 N N . GLY B 1 123 ? -14.508 -0.946 -4.785 1 87.12 123 GLY B N 1
ATOM 2356 C CA . GLY B 1 123 ? -13.055 -0.993 -4.863 1 87.12 123 GLY B CA 1
ATOM 2357 C C . GLY B 1 123 ? -12.375 -0.423 -3.635 1 87.12 123 GLY B C 1
ATOM 2358 O O . GLY B 1 123 ? -13.031 0.128 -2.752 1 87.12 123 GLY B O 1
ATOM 2359 N N . PRO B 1 124 ? -11.133 -0.646 -3.68 1 90.5 124 PRO B N 1
ATOM 2360 C CA . PRO B 1 124 ? -10.391 -0.248 -2.484 1 90.5 124 PRO B CA 1
ATOM 2361 C C . PRO B 1 124 ? -10.469 1.252 -2.211 1 90.5 124 PRO B C 1
ATOM 2363 O O . PRO B 1 124 ? -10.305 1.686 -1.067 1 90.5 124 PRO B O 1
ATOM 2366 N N . HIS B 1 125 ? -10.812 2.09 -3.213 1 92.75 125 HIS B N 1
ATOM 2367 C CA . HIS B 1 125 ? -10.875 3.539 -3.059 1 92.75 125 HIS B CA 1
ATOM 2368 C C . HIS B 1 125 ? -12.102 3.955 -2.248 1 92.75 125 HIS B C 1
ATOM 2370 O O . HIS B 1 125 ? -12.188 5.102 -1.798 1 92.75 125 HIS B O 1
ATOM 2376 N N . LYS B 1 126 ? -13.016 3.078 -2.021 1 92.56 126 LYS B N 1
ATOM 2377 C CA . LYS B 1 126 ? -14.273 3.406 -1.346 1 92.56 126 LYS B CA 1
ATOM 2378 C C . LYS B 1 126 ? -14.031 3.713 0.13 1 92.56 126 LYS B C 1
ATOM 2380 O O . LYS B 1 126 ? -14.789 4.469 0.741 1 92.56 126 LYS B O 1
ATOM 2385 N N . VAL B 1 127 ? -12.984 3.139 0.682 1 95.25 127 VAL B N 1
ATOM 2386 C CA . VAL B 1 127 ? -12.641 3.445 2.068 1 95.25 127 VAL B CA 1
ATOM 2387 C C . VAL B 1 127 ? -12.273 4.922 2.195 1 95.25 127 VAL B C 1
ATOM 2389 O O . VAL B 1 127 ? -12.766 5.617 3.088 1 95.25 127 VAL B O 1
ATOM 2392 N N . ASN B 1 128 ? -11.453 5.426 1.286 1 96.56 128 ASN B N 1
ATOM 2393 C CA . ASN B 1 128 ? -11.07 6.832 1.283 1 96.56 128 ASN B CA 1
ATOM 2394 C C . ASN B 1 128 ? -12.273 7.742 1.046 1 96.56 128 ASN B C 1
ATOM 2396 O O . ASN B 1 128 ? -12.414 8.766 1.71 1 96.56 128 ASN B O 1
ATOM 2400 N N . GLU B 1 129 ? -13.125 7.348 0.15 1 95.75 129 GLU B N 1
ATOM 2401 C CA . GLU B 1 129 ? -14.32 8.133 -0.152 1 95.75 129 GLU B CA 1
ATOM 2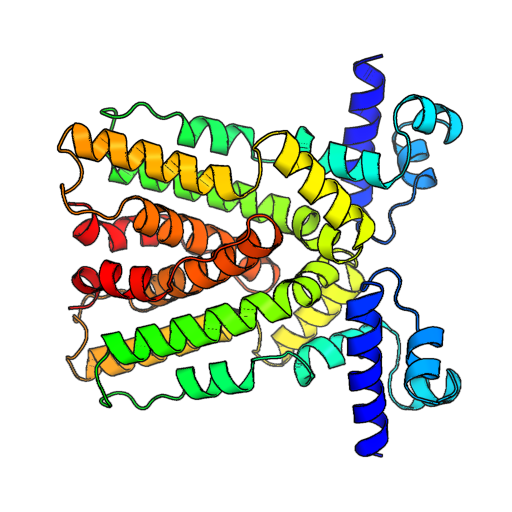402 C C . GLU B 1 129 ? -15.234 8.242 1.066 1 95.75 129 GLU B C 1
ATOM 2404 O O . GLU B 1 129 ? -15.805 9.297 1.33 1 95.75 129 GLU B O 1
ATOM 2409 N N . ALA B 1 130 ? -15.344 7.125 1.731 1 97.19 130 ALA B N 1
ATOM 2410 C CA . ALA B 1 130 ? -16.188 7.102 2.92 1 97.19 130 ALA B CA 1
ATOM 2411 C C . ALA B 1 130 ? -15.656 8.039 3.996 1 97.19 130 ALA B C 1
ATOM 2413 O O . ALA B 1 130 ? -16.406 8.805 4.594 1 97.19 130 ALA B O 1
ATOM 2414 N N . LEU B 1 131 ? -14.383 7.988 4.25 1 98.38 131 LEU B N 1
ATOM 2415 C CA . LEU B 1 131 ? -13.797 8.875 5.25 1 98.38 131 LEU B CA 1
ATOM 2416 C C . LEU B 1 131 ? -13.914 10.328 4.824 1 98.38 131 LEU B C 1
ATOM 2418 O O . LEU B 1 131 ? -14.258 11.195 5.641 1 98.38 131 LEU B O 1
ATOM 2422 N N . ALA B 1 132 ? -13.648 10.625 3.568 1 98.19 132 ALA B N 1
ATOM 2423 C CA . ALA B 1 132 ? -13.797 11.984 3.059 1 98.19 132 ALA B CA 1
ATOM 2424 C C . ALA B 1 132 ? -15.227 12.477 3.221 1 98.19 132 ALA B C 1
ATOM 2426 O O . ALA B 1 132 ? -15.461 13.641 3.57 1 98.19 132 ALA B O 1
ATOM 2427 N N . GLY B 1 133 ? -16.141 11.586 2.934 1 98.38 133 GLY B N 1
ATOM 2428 C CA . GLY B 1 133 ? -17.547 11.922 3.111 1 98.38 133 GLY B CA 1
ATOM 2429 C C . GLY B 1 133 ? -17.906 12.258 4.547 1 98.38 133 GLY B C 1
ATOM 2430 O O . GLY B 1 133 ? -18.625 13.234 4.805 1 98.38 133 GLY B O 1
ATOM 2431 N N . TYR B 1 134 ? -17.406 11.43 5.441 1 98.5 134 TYR B N 1
ATOM 2432 C CA . TYR B 1 134 ? -17.609 11.719 6.855 1 98.5 134 TYR B CA 1
ATOM 2433 C C . TYR B 1 134 ? -17.047 13.094 7.211 1 98.5 134 TYR B C 1
ATOM 2435 O O . TYR B 1 134 ? -17.719 13.891 7.879 1 98.5 134 TYR B O 1
ATOM 2443 N N . LEU B 1 135 ? -15.859 13.477 6.758 1 98.62 135 LEU B N 1
ATOM 2444 C CA . LEU B 1 135 ? -15.211 14.742 7.07 1 98.62 135 LEU B CA 1
ATOM 2445 C C . LEU B 1 135 ? -15.977 15.914 6.445 1 98.62 135 LEU B C 1
ATOM 2447 O O . LEU B 1 135 ? -16.078 16.984 7.043 1 98.62 135 LEU B O 1
ATOM 2451 N N . ARG B 1 136 ? -16.484 15.688 5.266 1 98.56 136 ARG B N 1
ATOM 2452 C CA . ARG B 1 136 ? -17.312 16.719 4.637 1 98.56 136 ARG B CA 1
ATOM 2453 C C . ARG B 1 136 ? -18.547 17.016 5.473 1 98.56 136 ARG B C 1
ATOM 2455 O O . ARG B 1 136 ? -18.922 18.172 5.645 1 98.56 136 ARG B O 1
ATOM 2462 N N . ALA B 1 137 ? -19.156 15.945 5.938 1 98.56 137 ALA B N 1
ATOM 2463 C CA . ALA B 1 137 ? -20.328 16.125 6.789 1 98.56 137 ALA B CA 1
ATOM 2464 C C . ALA B 1 137 ? -19.984 16.891 8.055 1 98.56 137 ALA B C 1
ATOM 2466 O O . ALA B 1 137 ? -20.75 17.766 8.492 1 98.56 137 ALA B O 1
ATOM 2467 N N . GLU B 1 138 ? -18.828 16.578 8.672 1 98.69 138 GLU B N 1
ATOM 2468 C CA . GLU B 1 138 ? -18.375 17.297 9.852 1 98.69 138 GLU B CA 1
ATOM 2469 C C . GLU B 1 138 ? -18.094 18.766 9.523 1 98.69 138 GLU B C 1
ATOM 2471 O O . GLU B 1 138 ? -18.328 19.656 10.352 1 98.69 138 GLU B O 1
ATOM 2476 N N . ARG B 1 139 ? -17.547 19 8.305 1 98.44 139 ARG B N 1
ATOM 2477 C CA . ARG B 1 139 ? -17.297 20.359 7.84 1 98.44 139 ARG B CA 1
ATOM 2478 C C . ARG B 1 139 ? -18.609 21.141 7.719 1 98.44 139 ARG B C 1
ATOM 2480 O O . ARG B 1 139 ? -18.688 22.297 8.117 1 98.44 139 ARG B O 1
ATOM 2487 N N . GLU B 1 140 ? -19.609 20.547 7.227 1 97.94 140 GLU B N 1
ATOM 2488 C CA . GLU B 1 140 ? -20.922 21.172 7.098 1 97.94 140 GLU B CA 1
ATOM 2489 C C . GLU B 1 140 ? -21.516 21.5 8.469 1 97.94 140 GLU B C 1
ATOM 2491 O O . GLU B 1 140 ? -22.266 22.469 8.609 1 97.94 140 GLU B O 1
ATOM 2496 N N . LEU B 1 141 ? -21.172 20.75 9.469 1 98.12 141 LEU B N 1
ATOM 2497 C CA . LEU B 1 141 ? -21.641 20.969 10.836 1 98.12 141 LEU B CA 1
ATOM 2498 C C . LEU B 1 141 ? -20.781 22.016 11.547 1 98.12 141 LEU B C 1
ATOM 2500 O O . LEU B 1 141 ? -21.031 22.344 12.711 1 98.12 141 LEU B O 1
ATOM 2504 N N . GLY B 1 142 ? -19.703 22.453 10.859 1 98.06 142 GLY B N 1
ATOM 2505 C CA . GLY B 1 142 ? -18.828 23.469 11.422 1 98.06 142 GLY B CA 1
ATOM 2506 C C . GLY B 1 142 ? -17.797 22.906 12.375 1 98.06 142 GLY B C 1
ATOM 2507 O O . GLY B 1 142 ? -17.172 23.656 13.133 1 98.06 142 GLY B O 1
ATOM 2508 N N . ARG B 1 143 ? -17.531 21.562 12.359 1 98.25 143 ARG B N 1
ATOM 2509 C CA . ARG B 1 143 ? -16.625 20.922 13.297 1 98.25 143 ARG B CA 1
ATOM 2510 C C . ARG B 1 143 ? -15.258 20.688 12.664 1 98.25 143 ARG B C 1
ATOM 2512 O O . ARG B 1 143 ? -14.32 20.266 13.344 1 98.25 143 ARG B O 1
ATOM 2519 N N . VAL B 1 144 ? -15.219 20.891 11.367 1 98.19 144 VAL B N 1
ATOM 2520 C CA . VAL B 1 144 ? -14 20.891 10.562 1 98.19 144 VAL B CA 1
ATOM 2521 C C . VAL B 1 144 ? -13.898 22.219 9.797 1 98.19 144 VAL B C 1
ATOM 2523 O O . VAL B 1 144 ? -14.906 22.781 9.375 1 98.19 144 VAL B O 1
ATOM 2526 N N . ARG B 1 145 ? -12.719 22.734 9.688 1 97.12 145 ARG B N 1
ATOM 2527 C CA . ARG B 1 145 ? -12.523 24.016 9.008 1 97.12 145 ARG B CA 1
ATOM 2528 C C . ARG B 1 145 ? -13.172 24 7.629 1 97.12 145 ARG B C 1
ATOM 2530 O O . ARG B 1 145 ? -13.125 23 6.918 1 97.12 145 ARG B O 1
ATOM 2537 N N . ALA B 1 146 ? -13.688 25.094 7.219 1 96.94 146 ALA B N 1
ATOM 2538 C CA . ALA B 1 146 ? -14.43 25.234 5.969 1 96.94 146 ALA B CA 1
ATOM 2539 C C . ALA B 1 146 ? -13.516 25.047 4.762 1 96.94 146 ALA B C 1
ATOM 2541 O O . ALA B 1 146 ? -13.961 24.578 3.707 1 96.94 146 ALA B O 1
ATOM 2542 N N . ASP B 1 147 ? -12.227 25.312 4.922 1 95.31 147 ASP B N 1
ATOM 2543 C CA . ASP B 1 147 ? -11.305 25.266 3.795 1 95.31 147 ASP B CA 1
ATOM 2544 C C . ASP B 1 147 ? -10.508 23.953 3.809 1 95.31 147 ASP B C 1
ATOM 2546 O O . ASP B 1 147 ? -9.586 23.781 3.012 1 95.31 147 ASP B O 1
ATOM 2550 N N . ALA B 1 148 ? -10.891 23.047 4.73 1 95.81 148 ALA B N 1
ATOM 2551 C CA . ALA B 1 148 ? -10.172 21.781 4.832 1 95.81 148 ALA B CA 1
ATOM 2552 C C . ALA B 1 148 ? -10.391 20.938 3.588 1 95.81 148 ALA B C 1
ATOM 2554 O O . ALA B 1 148 ? -11.531 20.703 3.18 1 95.81 148 ALA B O 1
ATOM 2555 N N . ASP B 1 149 ? -9.352 20.516 2.982 1 96.88 149 ASP B N 1
ATOM 2556 C CA . ASP B 1 149 ? -9.43 19.531 1.897 1 96.88 149 ASP B CA 1
ATOM 2557 C C . ASP B 1 149 ? -9.664 18.125 2.438 1 96.88 149 ASP B C 1
ATOM 2559 O O . ASP B 1 149 ? -8.711 17.375 2.658 1 96.88 149 ASP B O 1
ATOM 2563 N N . THR B 1 150 ? -10.945 17.766 2.576 1 97.75 150 THR B N 1
ATOM 2564 C CA . THR B 1 150 ? -11.328 16.547 3.264 1 97.75 150 THR B CA 1
ATOM 2565 C C . THR B 1 150 ? -10.852 15.32 2.49 1 97.75 150 THR B C 1
ATOM 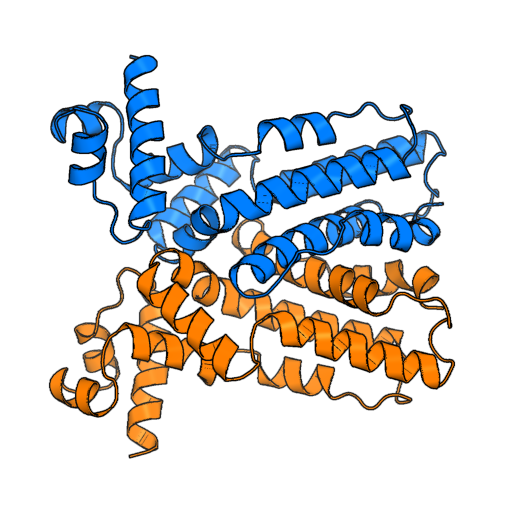2567 O O . THR B 1 150 ? -10.516 14.297 3.086 1 97.75 150 THR B O 1
ATOM 2570 N N . ASP B 1 151 ? -10.75 15.375 1.148 1 96.94 151 ASP B N 1
ATOM 2571 C CA . ASP B 1 151 ? -10.234 14.266 0.352 1 96.94 151 ASP B CA 1
ATOM 2572 C C . ASP B 1 151 ? -8.758 14.023 0.642 1 96.94 151 ASP B C 1
ATOM 2574 O O . ASP B 1 151 ? -8.336 12.883 0.847 1 96.94 151 ASP B O 1
ATOM 2578 N N . ALA B 1 152 ? -8.016 15.125 0.701 1 97.25 152 ALA B N 1
ATOM 2579 C CA . ALA B 1 152 ? -6.582 15.008 0.956 1 97.25 152 ALA B CA 1
ATOM 2580 C C . ALA B 1 152 ? -6.316 14.492 2.367 1 97.25 152 ALA B C 1
ATOM 2582 O O . ALA B 1 152 ? -5.391 13.703 2.584 1 97.25 152 ALA B O 1
ATOM 2583 N N . VAL B 1 153 ? -7.125 14.93 3.324 1 98.06 153 VAL B N 1
ATOM 2584 C CA . VAL B 1 153 ? -6.973 14.445 4.695 1 98.06 153 VAL B CA 1
ATOM 2585 C C . VAL B 1 153 ? -7.215 12.945 4.746 1 98.06 153 VAL B C 1
ATOM 2587 O O . VAL B 1 153 ? -6.449 12.203 5.371 1 98.06 153 VAL B O 1
ATOM 2590 N N . ALA B 1 154 ? -8.281 12.484 4.082 1 98.06 154 ALA B N 1
ATOM 2591 C CA . ALA B 1 154 ? -8.586 11.062 4.035 1 98.06 154 ALA B CA 1
ATOM 2592 C C . ALA B 1 154 ? -7.449 10.273 3.398 1 98.06 154 ALA B C 1
ATOM 2594 O O . ALA B 1 154 ? -7.051 9.219 3.908 1 98.06 154 ALA B O 1
ATOM 2595 N N . ASP B 1 155 ? -6.91 10.82 2.293 1 97.38 155 ASP B N 1
ATOM 2596 C CA . ASP B 1 155 ? -5.805 10.172 1.597 1 97.38 155 ASP B CA 1
ATOM 2597 C C . ASP B 1 155 ? -4.582 10.047 2.502 1 97.38 155 ASP B C 1
ATOM 2599 O O . ASP B 1 155 ? -3.959 8.984 2.566 1 97.38 155 ASP B O 1
ATOM 2603 N N . LEU B 1 156 ? -4.254 11.125 3.178 1 98.19 156 LEU B N 1
ATOM 2604 C CA . LEU B 1 156 ? -3.076 11.141 4.035 1 98.19 156 LEU B CA 1
ATOM 2605 C C . LEU B 1 156 ? -3.217 10.125 5.168 1 98.19 156 LEU B C 1
ATOM 2607 O O . LEU B 1 156 ? -2.334 9.289 5.371 1 98.19 156 LEU B O 1
ATOM 2611 N N . LEU B 1 157 ? -4.336 10.172 5.879 1 98.44 157 LEU B N 1
ATOM 2612 C CA . LEU B 1 157 ? -4.527 9.328 7.051 1 98.44 157 LEU B CA 1
ATOM 2613 C C . LEU B 1 157 ? -4.59 7.855 6.656 1 98.44 157 LEU B C 1
ATOM 2615 O O . LEU B 1 157 ? -3.83 7.035 7.172 1 98.44 157 LEU B O 1
ATOM 2619 N N . LEU B 1 158 ? -5.414 7.555 5.703 1 98.12 158 LEU B N 1
ATOM 2620 C CA . LEU B 1 158 ? -5.594 6.16 5.309 1 98.12 158 LEU B CA 1
ATOM 2621 C C . LEU B 1 158 ? -4.379 5.656 4.531 1 98.12 158 LEU B C 1
ATOM 2623 O O . LEU B 1 158 ? -4.02 4.48 4.629 1 98.12 158 LEU B O 1
ATOM 2627 N N . GLY B 1 159 ? -3.787 6.555 3.75 1 97.69 159 GLY B N 1
ATOM 2628 C CA . GLY B 1 159 ? -2.543 6.195 3.092 1 97.69 159 GLY B CA 1
ATOM 2629 C C . GLY B 1 159 ? -1.453 5.777 4.062 1 97.69 159 GLY B C 1
ATOM 2630 O O . GLY B 1 159 ? -0.782 4.766 3.854 1 97.69 159 GLY B O 1
ATOM 2631 N N . ALA B 1 160 ? -1.282 6.539 5.109 1 97.81 160 ALA B N 1
ATOM 2632 C CA . ALA B 1 160 ? -0.296 6.195 6.133 1 97.81 160 ALA B CA 1
ATOM 2633 C C . ALA B 1 160 ? -0.625 4.855 6.781 1 97.81 160 ALA B C 1
ATOM 2635 O O . ALA B 1 160 ? 0.259 4.016 6.969 1 97.81 160 ALA B O 1
ATOM 2636 N N . CYS B 1 161 ? -1.91 4.641 7.098 1 97.31 161 CYS B N 1
ATOM 2637 C CA . CYS B 1 161 ? -2.322 3.365 7.68 1 97.31 161 CYS B CA 1
ATOM 2638 C C . CYS B 1 161 ? -2.041 2.213 6.723 1 97.31 161 CYS B C 1
ATOM 2640 O O . CYS B 1 161 ? -1.541 1.166 7.137 1 97.31 161 CYS B O 1
ATOM 2642 N N . PHE B 1 162 ? -2.287 2.441 5.508 1 96.31 162 PHE B N 1
ATOM 2643 C CA . PHE B 1 162 ? -2.082 1.442 4.465 1 96.31 162 PHE B CA 1
ATOM 2644 C C . PHE B 1 162 ? -0.606 1.083 4.344 1 96.31 162 PHE B C 1
ATOM 2646 O O . PHE B 1 162 ? -0.238 -0.091 4.422 1 96.31 162 PHE B O 1
ATOM 2653 N N . GLN B 1 163 ? 0.217 2.057 4.164 1 95.94 163 GLN B N 1
ATOM 2654 C CA . GLN B 1 163 ? 1.637 1.773 3.984 1 95.94 163 GLN B CA 1
ATOM 2655 C C . GLN B 1 163 ? 2.242 1.179 5.254 1 95.94 163 GLN B C 1
ATOM 2657 O O . GLN B 1 163 ? 3.1 0.295 5.184 1 95.94 163 GLN B O 1
ATOM 2662 N N . GLN B 1 164 ? 1.824 1.693 6.445 1 95.44 164 GLN B N 1
ATOM 2663 C CA . GLN B 1 164 ? 2.373 1.136 7.676 1 95.44 164 GLN B CA 1
ATOM 2664 C C . GLN B 1 164 ? 2.006 -0.338 7.824 1 95.44 164 GLN B C 1
ATOM 2666 O O . GLN B 1 164 ? 2.807 -1.138 8.312 1 95.44 164 GLN B O 1
ATOM 2671 N N . ALA B 1 165 ? 0.838 -0.689 7.406 1 93.38 165 ALA B N 1
ATOM 2672 C CA . ALA B 1 165 ? 0.444 -2.096 7.402 1 93.38 165 ALA B CA 1
ATOM 2673 C C . ALA B 1 165 ? 1.359 -2.918 6.5 1 93.38 165 ALA B C 1
ATOM 2675 O O . ALA B 1 165 ? 1.793 -4.012 6.875 1 93.38 165 ALA B O 1
ATOM 2676 N N . PHE B 1 166 ? 1.668 -2.391 5.406 1 93 166 PHE B N 1
ATOM 2677 C CA . PHE B 1 166 ? 2.609 -3.02 4.484 1 93 166 PHE B CA 1
ATOM 2678 C C . PHE B 1 166 ? 3.988 -3.145 5.125 1 93 166 PHE B C 1
ATOM 2680 O O . PHE B 1 166 ? 4.582 -4.227 5.121 1 93 166 PHE B O 1
ATOM 2687 N N . LEU B 1 167 ? 4.488 -2.088 5.68 1 92.81 167 LEU B N 1
ATOM 2688 C CA . LEU B 1 167 ? 5.832 -2.043 6.238 1 92.81 167 LEU B CA 1
ATOM 2689 C C . LEU B 1 167 ? 5.965 -3.01 7.41 1 92.81 167 LEU B C 1
ATOM 2691 O O . LEU B 1 167 ? 7.039 -3.57 7.641 1 92.81 167 LEU B O 1
ATOM 2695 N N . THR B 1 168 ? 4.871 -3.244 8.078 1 90.81 168 THR B N 1
ATOM 2696 C CA . THR B 1 168 ? 4.91 -4.117 9.25 1 90.81 168 THR B CA 1
ATOM 2697 C C . THR B 1 168 ? 5.188 -5.562 8.836 1 90.81 168 THR B C 1
ATOM 2699 O O . THR B 1 168 ? 5.648 -6.367 9.648 1 90.81 168 THR B O 1
ATOM 2702 N N . HIS B 1 169 ? 4.945 -5.926 7.602 1 87.69 169 HIS B N 1
ATOM 2703 C CA . HIS B 1 169 ? 5.27 -7.258 7.109 1 87.69 169 HIS B CA 1
ATOM 2704 C C . HIS B 1 169 ? 6.773 -7.43 6.926 1 87.69 169 HIS B C 1
ATOM 2706 O O . HIS B 1 169 ? 7.273 -8.555 6.852 1 87.69 169 HIS B O 1
ATOM 2712 N N . PHE B 1 170 ? 7.445 -6.293 6.789 1 84.62 170 PHE B N 1
ATOM 2713 C CA . PHE B 1 170 ? 8.891 -6.336 6.625 1 84.62 170 PHE B CA 1
ATOM 2714 C C . PHE B 1 170 ? 9.602 -5.988 7.934 1 84.62 170 PHE B C 1
ATOM 2716 O O . PHE B 1 170 ? 10.602 -6.613 8.289 1 84.62 170 PHE B O 1
ATOM 2723 N N . HIS B 1 171 ? 9.117 -4.797 8.445 1 77.31 171 HIS B N 1
ATOM 2724 C CA . HIS B 1 171 ? 9.672 -4.289 9.695 1 77.31 171 HIS B CA 1
ATOM 2725 C C . HIS B 1 171 ? 8.594 -4.156 10.758 1 77.31 171 HIS B C 1
ATOM 2727 O O . HIS B 1 171 ? 7.422 -3.914 10.445 1 77.31 171 HIS B O 1
ATOM 2733 N N . GLY B 1 172 ? 8.625 -4.84 11.742 1 67.25 172 GLY B N 1
ATOM 2734 C CA . GLY B 1 172 ? 7.703 -5.234 12.797 1 67.25 172 GLY B CA 1
ATOM 2735 C C . GLY B 1 172 ? 6.906 -4.07 13.359 1 67.25 172 GLY B C 1
ATOM 2736 O O . GLY B 1 172 ? 5.672 -4.09 13.344 1 67.25 172 GLY B O 1
ATOM 2737 N N . THR B 1 173 ? 7.16 -3.039 14.125 1 73.12 173 THR B N 1
ATOM 2738 C CA . THR B 1 173 ? 6.199 -2.4 15.023 1 73.12 173 THR B CA 1
ATOM 2739 C C . THR B 1 173 ? 5.527 -1.213 14.336 1 73.12 173 THR B C 1
ATOM 2741 O O . THR B 1 173 ? 6.195 -0.239 13.977 1 73.12 173 THR B O 1
ATOM 2744 N N . PRO B 1 174 ? 4.223 -1.39 13.977 1 76.94 174 PRO B N 1
ATOM 2745 C CA . PRO B 1 174 ? 3.518 -0.23 13.43 1 76.94 174 PRO B CA 1
ATOM 2746 C C . PRO B 1 174 ? 3.355 0.898 14.445 1 76.94 174 PRO B C 1
ATOM 2748 O O 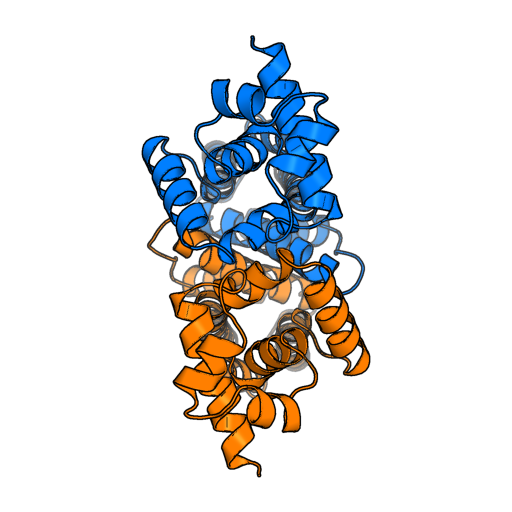. PRO B 1 174 ? 3.203 0.639 15.641 1 76.94 174 PRO B O 1
ATOM 2751 N N . PRO B 1 175 ? 3.512 2.121 14 1 81.75 175 PRO B N 1
ATOM 2752 C CA . PRO B 1 175 ? 3.184 3.225 14.906 1 81.75 175 PRO B CA 1
ATOM 2753 C C . PRO B 1 175 ? 1.716 3.23 15.32 1 81.75 175 PRO B C 1
ATOM 2755 O O . PRO B 1 175 ? 0.882 2.598 14.672 1 81.75 175 PRO B O 1
ATOM 2758 N N . ASP B 1 176 ? 1.528 3.855 16.5 1 89.56 176 ASP B N 1
ATOM 2759 C CA . ASP B 1 176 ? 0.154 4.152 16.891 1 89.56 176 ASP B CA 1
ATOM 2760 C C . ASP B 1 176 ? -0.508 5.109 15.906 1 89.56 176 ASP B C 1
ATOM 2762 O O . ASP B 1 176 ? -0.042 6.234 15.719 1 89.56 176 ASP B O 1
ATOM 2766 N N . PRO B 1 177 ? -1.618 4.68 15.336 1 92.38 177 PRO B N 1
ATOM 2767 C CA . PRO B 1 177 ? -2.266 5.551 14.352 1 92.38 177 PRO B CA 1
ATOM 2768 C C . PRO B 1 177 ? -2.686 6.895 14.945 1 92.38 177 PRO B C 1
ATOM 2770 O O . PRO B 1 177 ? -2.912 7.855 14.203 1 92.38 177 PRO B O 1
ATOM 2773 N N . GLN B 1 178 ? -2.83 6.953 16.281 1 93.69 178 GLN B N 1
ATOM 2774 C CA . GLN B 1 178 ? -3.182 8.219 16.922 1 93.69 178 GLN B CA 1
ATOM 2775 C C . GLN B 1 178 ? -2.156 9.297 16.609 1 93.69 178 GLN B C 1
ATOM 2777 O O . GLN B 1 178 ? -2.488 10.484 16.578 1 93.69 178 GLN B O 1
ATOM 2782 N N . ARG B 1 179 ? -1.021 8.867 16.359 1 95.19 179 ARG B N 1
ATOM 2783 C CA . ARG B 1 179 ? 0.049 9.797 16.016 1 95.19 179 ARG B CA 1
ATOM 2784 C C . ARG B 1 179 ? -0.307 10.602 14.773 1 95.19 179 ARG B C 1
ATOM 2786 O O . ARG B 1 179 ? -0.007 11.797 14.695 1 95.19 179 ARG B O 1
ATOM 2793 N N . TYR B 1 180 ? -0.982 10.031 13.852 1 96.94 180 TYR B N 1
ATOM 2794 C CA . TYR B 1 180 ? -1.348 10.68 12.602 1 96.94 180 TYR B CA 1
ATOM 2795 C C . TYR B 1 180 ? -2.523 11.633 12.805 1 96.94 180 TYR B C 1
ATOM 2797 O O . TYR B 1 180 ? -2.535 12.742 12.266 1 96.94 180 TYR B O 1
ATOM 2805 N N . THR B 1 181 ? -3.475 11.211 13.609 1 96.56 181 THR B N 1
ATOM 2806 C CA . THR B 1 181 ? -4.641 12.055 13.828 1 96.56 181 THR B CA 1
ATOM 2807 C C . THR B 1 181 ? -4.258 13.305 14.617 1 96.56 181 THR B C 1
ATOM 2809 O O . THR B 1 181 ? -4.781 14.391 14.367 1 96.56 181 THR B O 1
ATOM 2812 N N . VAL B 1 182 ? -3.32 13.164 15.555 1 95.38 182 VAL B N 1
ATOM 2813 C CA . VAL B 1 182 ? -2.826 14.305 16.312 1 95.38 182 VAL B CA 1
ATOM 2814 C C . VAL B 1 182 ? -2.125 15.289 15.383 1 95.38 182 VAL B C 1
ATOM 2816 O O . VAL B 1 182 ? -2.348 16.5 15.469 1 95.38 182 VAL B O 1
ATOM 2819 N N . LEU B 1 183 ? -1.396 14.781 14.461 1 95.81 183 LEU B N 1
ATOM 2820 C CA . LEU B 1 183 ? -0.624 15.609 13.539 1 95.81 183 LEU B CA 1
ATOM 2821 C C . LEU B 1 183 ? -1.544 16.375 12.594 1 95.81 183 LEU B C 1
ATOM 2823 O O . LEU B 1 183 ? -1.213 17.484 12.164 1 95.81 183 LEU B O 1
ATOM 2827 N N . LEU B 1 184 ? -2.723 15.852 12.32 1 97.19 184 LEU B N 1
ATOM 2828 C CA . LEU B 1 184 ? -3.613 16.453 11.336 1 97.19 184 LEU B CA 1
ATOM 2829 C C . LEU B 1 184 ? -4.559 17.453 11.984 1 97.19 184 LEU B C 1
ATOM 2831 O O . LEU B 1 184 ? -5.352 18.094 11.297 1 97.19 184 LEU B O 1
ATOM 2835 N N . ARG B 1 185 ? -4.457 17.625 13.305 1 96.06 185 ARG B N 1
ATOM 2836 C CA . ARG B 1 185 ? -5.367 18.516 14.023 1 96.06 185 ARG B CA 1
ATOM 2837 C C . ARG B 1 185 ? -5.289 19.938 13.484 1 96.06 185 ARG B C 1
ATOM 2839 O O . ARG B 1 185 ? -6.316 20.562 13.211 1 96.06 185 ARG B O 1
ATOM 2846 N N . PRO B 1 186 ? -4.105 20.453 13.242 1 94.75 186 PRO B N 1
ATOM 2847 C CA . PRO B 1 186 ? -4.02 21.828 12.758 1 94.75 186 PRO B CA 1
ATOM 2848 C C . PRO B 1 186 ? -4.633 22.016 11.375 1 94.75 186 PRO B C 1
ATOM 2850 O O . PRO B 1 186 ? -4.988 23.141 10.992 1 94.75 186 PRO B O 1
ATOM 2853 N N . VAL B 1 187 ? -4.742 20.938 10.664 1 95.62 187 VAL B N 1
ATOM 2854 C CA . VAL B 1 187 ? -5.309 20.969 9.32 1 95.62 187 VAL B CA 1
ATOM 2855 C C . VAL B 1 187 ? -6.832 20.922 9.398 1 95.62 187 VAL B C 1
ATOM 2857 O O . VAL B 1 187 ? -7.523 21.469 8.539 1 95.62 187 VAL B O 1
ATOM 2860 N N . LEU B 1 188 ? -7.309 20.375 10.453 1 96.81 188 LEU B N 1
ATOM 2861 C CA . LEU B 1 188 ? -8.734 20.078 10.547 1 96.81 188 LEU B CA 1
ATOM 2862 C C . LEU B 1 188 ? -9.453 21.125 11.391 1 96.81 188 LEU B C 1
ATOM 2864 O O . LEU B 1 188 ? -10.648 21.359 11.203 1 96.81 188 LEU B O 1
ATOM 2868 N N . PHE B 1 189 ? -8.719 21.703 12.359 1 95.06 189 PHE B N 1
ATOM 2869 C CA . PHE B 1 189 ? -9.391 22.562 13.328 1 95.06 189 PHE B CA 1
ATOM 2870 C C . PHE B 1 189 ? -8.719 23.938 13.391 1 95.06 189 PHE B C 1
ATOM 2872 O O . PHE B 1 189 ? -7.535 24.062 13.086 1 95.06 189 PHE B O 1
#

pLDDT: mean 91.82, std 7.13, range [45.03, 98.69]

Sequence (378 aa):
MALTRDVILDSALRVIRERGLARATTKEIAKAAGLSEAALYKHFTDKAAIFLGVLQERSPGFRPLRDALAVRPGSATVAGNLTAIAVAASAFYGENFPLVGSIFAEPAIFDAHRRRMGQLGAGPHKVNEALAGYLRAERELGRVRADADTDAVADLLLGACFQQAFLTHFHGTPPDPQRYTVLLRPVLFMALTRDVILDSALRVIRERGLARATTKEIAKAAGLSEAALYKHFTDKAAIFLGVLQERSPGFRPLRDALAVRPGSATVAGNLTAIAVAASAFYGENFPLVGSIFAEPAIFDAHRRRMGQLGAGPHKVNEALAGYLRAERELGRVRADADTDAVADLLLGACFQQAFLTHFHGTPPDPQRYTVLLRPVLF

Nearest PDB structures (foldseek):
  5ztc-assembly1_B  TM=7.500E-01  e=4.462E-04  Listeria monocytogenes EGD-e
  5nim-assembly1_A  TM=6.876E-01  e=3.363E-04  Mycobacterium tuberculosis
  1zkg-assembly1_A  TM=6.667E-01  e=1.660E-04  Thermotoga maritima MSB8
  6ho0-assembly1_A-2  TM=6.905E-01  e=5.386E-04  Mycobacterium tuberculosis H37Rv
  5d1r-assembly1_B  TM=6.759E-01  e=7.144E-04  Mycobacterium tuberculosis CDC1551

Solvent-accessible surface area (backbone atoms only — not comparable to full-atom values): 19381 Å² total; per-residue (Å²): 112,76,62,56,55,49,42,40,35,55,25,37,47,51,41,29,72,74,49,10,57,66,63,46,44,64,59,56,26,16,53,67,48,73,41,50,56,71,61,48,50,75,77,30,89,46,68,56,52,45,51,51,46,23,61,73,72,60,48,56,47,48,65,61,30,51,56,42,60,62,57,58,71,88,54,82,48,69,64,58,50,48,29,50,33,39,49,29,43,27,53,20,36,47,66,33,42,52,61,63,23,18,36,42,12,35,54,70,48,36,51,52,50,42,50,52,27,55,74,67,76,49,54,82,60,50,61,42,51,43,47,17,50,48,43,46,50,27,25,75,73,65,72,25,43,84,83,43,59,36,59,53,50,26,37,25,55,51,10,22,30,43,40,41,28,56,40,38,77,65,49,71,79,64,74,65,53,53,57,52,45,62,59,44,40,66,53,36,91,113,77,61,56,54,48,43,40,37,54,24,36,47,51,41,29,72,74,50,10,58,65,64,46,42,65,61,56,25,16,52,66,47,73,42,50,55,70,61,49,50,76,76,29,90,46,70,56,52,46,51,51,46,24,62,75,72,61,48,56,47,48,64,60,30,50,55,41,61,63,58,58,70,86,54,83,48,69,63,58,50,50,31,50,33,40,49,30,44,27,53,20,38,46,66,35,43,52,63,62,23,18,37,42,12,34,55,70,46,36,50,52,49,40,51,50,27,55,76,67,76,49,54,85,60,51,62,42,50,43,46,17,49,48,44,46,50,26,25,74,73,64,73,24,44,87,85,44,58,36,61,52,51,26,37,25,55,51,10,22,31,42,40,41,27,56,40,32,78,67,50,64,86,62,76,65,52,53,57,51,46,63,58,44,39,65,52,36,90

Foldseek 3Di:
DVVLLVLLLVLQVVQCVVPNLVPRDLCSSQVSSVHDSVVVCVNPVDSLRSLLCNLVPVQPLPVQLVVLLPDDAPPDAPLVSLLSNLVSLLVSLLRCVRSVVRCVVPVVSVVVSVVVCVVVVHDPCVSLVSQLVSLVSNVVVVNWPVPQPSSVLSCQLSVLSNVLSVVVVPDDDRDRSSVSSVVCVVRTD/D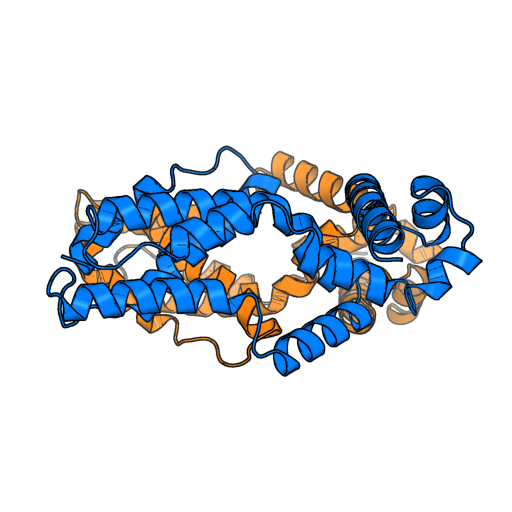VVLLVLLLVLQVVQCVVPNLVPRDLCSSQVSSVHDSVVVCVNPVDSLRSLLCNLVPVQPLPVQLVVLLPDDQPPDAPLVSLLSNLVSLLVSLLRCVRSVVRCVVPVVSVVVSVVVCVVVVHDPCVSLVSQLVSLVSNVVVVNWPVPQPSSVLSCQLSVLSNVLSVCCVVPNDRDRSSVSSVVCVVRTD